Protein AF-A0A5E4IFA0-F1 (afdb_monomer_lite)

pLDDT: mean 72.59, std 13.12, range [38.59, 91.06]

Radius of gyration: 35.01 Å; chains: 1; bounding box: 73×34×112 Å

Foldseek 3Di:
DDQDPVNVVVVVVVVVVVVVVVVVVVVVVVVVVCVVVVVVVVVVQVQAAEDDDDPDLQKAFQVVVQVVVCVVPVDRDPDRDQKDWDDDDSHFTWMWGADPVNGITGIDGLQDTSPCQQQDDDPGRQGDDDPRNCVVPVVSRVVSVVVVVVVVVVVVVVVVVVVVVPVPDDLQRLLVVLCVVVVQDWPGWDDDPPQAIETEHADDPDDDPVNVVSVVVSVVSSCVSPVPGHYDYDYD

Secondary structure (DSSP, 8-state):
-PPPHHHHHHHHHHHHHHHHHHHHHHHHHHHHHHHHHHHHHHHHHHTSBPPPPPSS-SEEEHHHHHHHHHHHHSS------SEEEPPP-SBPP-EEEE-TTSSEEEEEBTTB-TTSTTT--SSSS-----HHHHHH-HHHHHHHHHHHHHHHHHHHHHHHHHHHHHSS--HHHHHHHHHHHTT---SEEEE-SSSEEEEEE---SS--HHHHHHHHHHHHHHHHH-TTSEEEEEE-

Sequence (236 aa):
MYTTIEQKRAARLARKRKAEQEYKEWLANQADGATTKEQSKAERFKAKKPLPPAESEGKYEVRFAQLLTEIMTGKPTNAKPQLIKMPETVYEPIALVLSSTEQFYYRTTPNHCPCEGWFYSVERFGKGKCRHHTLAYPEQAARNATEIERIKAEKKEAGRVREKTKALASPIDAIKAALQERGLKVSGVRANACDSVTIRIPFRDTPTAEDERQEDLILQTARRAAPGARIVVSAM

Structure (mmCIF, N/CA/C/O backbone):
data_AF-A0A5E4IFA0-F1
#
_entry.id   AF-A0A5E4IFA0-F1
#
loop_
_atom_site.group_PDB
_atom_site.id
_atom_site.type_symbol
_atom_site.label_atom_id
_atom_site.label_alt_id
_atom_site.label_comp_id
_atom_site.label_asym_id
_atom_site.label_entity_id
_atom_site.label_seq_id
_atom_site.pdbx_PDB_ins_code
_atom_site.Cartn_x
_atom_site.Cartn_y
_atom_site.Cartn_z
_atom_site.occupancy
_atom_site.B_iso_or_equiv
_atom_site.auth_seq_id
_atom_site.auth_comp_id
_atom_site.auth_asym_id
_atom_site.auth_atom_id
_atom_site.pdbx_PDB_model_num
ATOM 1 N N . MET A 1 1 ? -47.083 -2.741 -48.334 1.00 49.34 1 MET A N 1
ATOM 2 C CA . MET A 1 1 ? -47.591 -3.240 -47.035 1.00 49.34 1 MET A CA 1
ATOM 3 C C . MET A 1 1 ? -47.056 -2.338 -45.931 1.00 49.34 1 MET A C 1
ATOM 5 O O . MET A 1 1 ? -45.843 -2.247 -45.787 1.00 49.34 1 MET A O 1
ATOM 9 N N . TYR A 1 2 ? -47.922 -1.615 -45.215 1.00 50.81 2 TYR A N 1
ATOM 10 C CA . TYR A 1 2 ? -47.503 -0.708 -44.140 1.00 50.81 2 TYR A CA 1
ATOM 11 C C . TYR A 1 2 ? -47.382 -1.477 -42.821 1.00 50.81 2 TYR A C 1
ATOM 13 O O . TYR A 1 2 ? -48.324 -2.148 -42.411 1.00 50.81 2 TYR A O 1
ATOM 21 N N . THR A 1 3 ? -46.224 -1.390 -42.164 1.00 58.00 3 THR A N 1
ATOM 22 C CA . THR A 1 3 ? -46.016 -1.996 -40.842 1.00 58.00 3 THR A CA 1
ATOM 23 C C . THR A 1 3 ? -46.792 -1.224 -39.784 1.00 58.00 3 THR A C 1
ATOM 25 O O . THR A 1 3 ? -46.670 0.003 -39.680 1.00 58.00 3 THR A O 1
ATOM 28 N N . THR A 1 4 ? -47.594 -1.937 -38.995 1.00 72.31 4 THR A N 1
ATOM 29 C CA . THR A 1 4 ? -48.430 -1.327 -37.957 1.00 72.31 4 THR A CA 1
ATOM 30 C C . THR A 1 4 ? -47.564 -0.756 -36.830 1.00 72.31 4 THR A C 1
ATOM 32 O O . THR A 1 4 ? -46.415 -1.158 -36.618 1.00 72.31 4 THR A O 1
ATOM 35 N N . ILE A 1 5 ? -48.102 0.214 -36.086 1.00 66.25 5 ILE A N 1
ATOM 36 C CA . ILE A 1 5 ? -47.403 0.834 -34.946 1.00 66.25 5 ILE A CA 1
ATOM 37 C C . ILE A 1 5 ? -46.986 -0.231 -33.916 1.00 66.25 5 ILE A C 1
ATOM 39 O O . ILE A 1 5 ? -45.902 -0.146 -33.334 1.00 66.25 5 ILE A O 1
ATOM 43 N N . GLU A 1 6 ? -47.796 -1.274 -33.746 1.00 65.50 6 GLU A N 1
ATOM 44 C CA . GLU A 1 6 ? -47.508 -2.410 -32.870 1.00 65.50 6 GLU A CA 1
ATOM 45 C C . GLU A 1 6 ? -46.341 -3.261 -33.373 1.00 65.50 6 GLU A C 1
ATOM 47 O O . GLU A 1 6 ? -45.443 -3.580 -32.595 1.00 65.50 6 GLU A O 1
ATOM 52 N N . GLN A 1 7 ? -46.266 -3.533 -34.680 1.00 70.50 7 GLN A N 1
ATOM 53 C CA . GLN A 1 7 ? -45.130 -4.239 -35.281 1.00 70.50 7 GLN A CA 1
ATOM 54 C C . GLN A 1 7 ? -43.822 -3.452 -35.112 1.00 70.50 7 GLN A C 1
ATOM 56 O O . GLN A 1 7 ? -42.779 -4.028 -34.794 1.00 70.50 7 GLN A O 1
ATOM 61 N N . LYS A 1 8 ? -43.869 -2.119 -35.232 1.00 61.28 8 LYS A N 1
ATOM 62 C CA . LYS A 1 8 ? -42.706 -1.249 -34.979 1.00 61.28 8 LYS A CA 1
ATOM 63 C C . LYS A 1 8 ? -42.292 -1.246 -33.502 1.00 61.28 8 LYS A C 1
ATOM 65 O O . LYS A 1 8 ? -41.096 -1.259 -33.204 1.00 61.28 8 LYS A O 1
ATOM 70 N N . ARG A 1 9 ? -43.250 -1.265 -32.567 1.00 62.88 9 ARG A N 1
ATOM 71 C CA . ARG A 1 9 ? -42.978 -1.367 -31.119 1.00 62.88 9 ARG A CA 1
ATOM 72 C C . ARG A 1 9 ? -42.385 -2.725 -30.742 1.00 62.88 9 ARG A C 1
ATOM 74 O O . ARG A 1 9 ? -41.386 -2.755 -30.025 1.00 62.88 9 ARG A O 1
ATOM 81 N N . ALA A 1 10 ? -42.931 -3.818 -31.271 1.00 65.69 10 ALA A N 1
ATOM 82 C CA . ALA A 1 10 ? -42.417 -5.168 -31.056 1.00 65.69 10 ALA A CA 1
ATOM 83 C C . ALA A 1 10 ? -40.978 -5.313 -31.581 1.00 65.69 10 ALA A C 1
ATOM 85 O O . ALA A 1 10 ? -40.098 -5.780 -30.858 1.00 65.69 10 ALA A O 1
ATOM 86 N N . ALA A 1 11 ? -40.699 -4.804 -32.786 1.00 68.56 11 ALA A N 1
ATOM 87 C CA . ALA A 1 11 ? -39.352 -4.803 -33.356 1.00 68.56 11 ALA A CA 1
ATOM 88 C C . ALA A 1 11 ? -38.353 -3.981 -32.520 1.00 68.56 11 ALA A C 1
ATOM 90 O O . ALA A 1 11 ? -37.207 -4.393 -32.332 1.00 68.56 11 ALA A O 1
ATOM 91 N N . ARG A 1 12 ? -38.775 -2.835 -31.969 1.00 60.12 12 ARG A N 1
ATOM 92 C CA . ARG A 1 12 ? -37.939 -2.008 -31.083 1.00 60.12 12 ARG A CA 1
ATOM 93 C C . ARG A 1 12 ? -37.622 -2.716 -29.762 1.00 60.12 12 ARG A C 1
ATOM 95 O O . ARG A 1 12 ? -36.480 -2.666 -29.311 1.00 60.12 12 ARG A O 1
ATOM 102 N N . LEU A 1 13 ? -38.603 -3.384 -29.159 1.00 65.44 13 LEU A N 1
ATOM 103 C CA . LEU A 1 13 ? -38.414 -4.170 -27.934 1.00 65.44 13 LEU A CA 1
ATOM 104 C C . LEU A 1 13 ? -37.490 -5.373 -28.163 1.00 65.44 13 LEU A C 1
ATOM 106 O O . LEU A 1 13 ? -36.610 -5.619 -27.343 1.00 65.44 13 LEU A O 1
ATOM 110 N N . ALA A 1 14 ? -37.629 -6.066 -29.295 1.00 73.94 14 ALA A N 1
ATOM 111 C CA . ALA A 1 14 ? -36.750 -7.175 -29.666 1.00 73.94 14 ALA A CA 1
ATOM 112 C C . ALA A 1 14 ? -35.290 -6.722 -29.844 1.00 73.94 14 ALA A C 1
ATOM 114 O O . ALA A 1 14 ? -34.381 -7.354 -29.311 1.00 73.94 14 ALA A O 1
ATOM 115 N N . ARG A 1 15 ? -35.061 -5.579 -30.508 1.00 70.75 15 ARG A N 1
ATOM 116 C CA . ARG A 1 15 ? -33.718 -4.984 -30.642 1.00 70.75 15 ARG A CA 1
ATOM 117 C C . ARG A 1 15 ? -33.119 -4.595 -29.292 1.00 70.75 15 ARG A C 1
ATOM 119 O O . ARG A 1 15 ? -31.943 -4.847 -29.063 1.00 70.75 15 ARG A O 1
ATOM 126 N N . LYS A 1 16 ? -33.926 -4.026 -28.388 1.00 69.50 16 LYS A N 1
ATOM 127 C CA . LYS A 1 16 ? -33.470 -3.654 -27.041 1.00 69.50 16 LYS A CA 1
ATOM 128 C C . LYS A 1 16 ? -33.068 -4.880 -26.214 1.00 69.50 16 LYS A C 1
ATOM 130 O O . LYS A 1 16 ? -32.010 -4.862 -25.602 1.00 69.50 16 LYS A O 1
ATOM 135 N N . ARG A 1 17 ? -33.863 -5.957 -26.253 1.00 74.12 17 ARG A N 1
ATOM 136 C CA . ARG A 1 17 ? -33.536 -7.221 -25.567 1.00 74.12 17 ARG A CA 1
ATOM 137 C C . ARG A 1 17 ? -32.260 -7.856 -26.109 1.00 74.12 17 ARG A C 1
ATOM 139 O O . ARG A 1 17 ? -31.429 -8.284 -25.320 1.00 74.12 17 ARG A O 1
ATOM 146 N N . LYS A 1 18 ? -32.082 -7.864 -27.435 1.00 82.00 18 LYS A N 1
ATOM 147 C CA . LYS A 1 18 ? -30.861 -8.383 -28.062 1.00 82.00 18 LYS A CA 1
ATOM 148 C C . LYS A 1 18 ? -29.624 -7.580 -27.640 1.00 82.00 18 LYS A C 1
ATOM 150 O O . LYS A 1 18 ? -28.643 -8.177 -27.224 1.00 82.00 18 LYS A O 1
ATOM 155 N N . ALA A 1 19 ? -29.710 -6.249 -27.639 1.00 68.25 19 ALA A N 1
ATOM 156 C CA . ALA A 1 19 ? -28.622 -5.384 -27.179 1.00 68.25 19 ALA A CA 1
ATOM 157 C C . ALA A 1 19 ? -28.298 -5.565 -25.682 1.00 68.25 19 ALA A C 1
ATOM 159 O O . ALA A 1 19 ? -27.133 -5.564 -25.297 1.00 68.25 19 ALA A O 1
ATOM 160 N N . GLU A 1 20 ? -29.307 -5.750 -24.825 1.00 68.81 20 GLU A N 1
ATOM 161 C CA . GLU A 1 20 ? -29.094 -6.052 -23.400 1.00 68.81 20 GLU A CA 1
ATOM 162 C C . GLU A 1 20 ? -28.426 -7.419 -23.190 1.00 68.81 20 GLU A C 1
ATOM 164 O O . GLU A 1 20 ? -27.631 -7.580 -22.265 1.00 68.81 20 GLU A O 1
ATOM 169 N N . GLN A 1 21 ? -28.737 -8.397 -24.040 1.00 79.00 21 GLN A N 1
ATOM 170 C CA . GLN A 1 21 ? -28.154 -9.733 -23.988 1.00 79.00 21 GLN A CA 1
ATOM 171 C C . GLN A 1 21 ? -26.694 -9.724 -24.465 1.00 79.00 21 GLN A C 1
ATOM 173 O O . GLN A 1 21 ? -25.824 -10.200 -23.741 1.00 79.00 21 GLN A O 1
ATOM 178 N N . GLU A 1 22 ? -26.406 -9.060 -25.588 1.00 74.94 22 GLU A N 1
ATOM 179 C CA . GLU A 1 22 ? -25.042 -8.831 -26.089 1.00 74.94 22 GLU A CA 1
ATOM 180 C C . GLU A 1 22 ? -24.184 -8.053 -25.072 1.00 74.94 22 GLU A C 1
ATOM 182 O O . GLU A 1 22 ? -23.015 -8.369 -24.861 1.00 74.94 22 GLU A O 1
ATOM 187 N N . TYR A 1 23 ? -24.765 -7.072 -24.372 1.00 61.00 23 TYR A N 1
ATOM 188 C CA . TYR A 1 23 ? -24.069 -6.328 -23.318 1.00 61.00 23 TYR A CA 1
ATOM 189 C C . TYR A 1 23 ? -23.741 -7.198 -22.095 1.00 61.00 23 TYR A C 1
ATOM 191 O O . TYR A 1 23 ? -22.647 -7.099 -21.539 1.00 61.00 23 TYR A O 1
ATOM 199 N N . LYS A 1 24 ? -24.657 -8.085 -21.684 1.00 71.38 24 LYS A N 1
ATOM 200 C CA . LYS A 1 24 ? -24.404 -9.046 -20.598 1.00 71.38 24 LYS A CA 1
ATOM 201 C C . LYS A 1 24 ? -23.325 -10.060 -20.971 1.00 71.38 24 LYS A C 1
ATOM 203 O O . LYS A 1 24 ? -22.468 -10.350 -20.142 1.00 71.38 24 LYS A O 1
ATOM 208 N N . GLU A 1 25 ? -23.336 -10.558 -22.204 1.00 73.31 25 GLU A N 1
ATOM 209 C CA . GLU A 1 25 ? -22.303 -11.463 -22.720 1.00 73.31 25 GLU A CA 1
ATOM 210 C C . GLU A 1 25 ? -20.936 -10.771 -22.804 1.00 73.31 25 GLU A C 1
ATOM 212 O O . GLU A 1 25 ? -19.918 -11.351 -22.429 1.00 73.31 25 GLU A O 1
ATOM 217 N N . TRP A 1 26 ? -20.896 -9.500 -23.211 1.00 67.38 26 TRP A N 1
ATOM 218 C CA . TRP A 1 26 ? -19.671 -8.699 -23.202 1.00 67.38 26 TRP A CA 1
ATOM 219 C C . TRP A 1 26 ? -19.118 -8.485 -21.784 1.00 67.38 26 TRP A C 1
ATOM 221 O O . TRP A 1 26 ? -17.914 -8.631 -21.574 1.00 67.38 26 TRP A O 1
ATOM 231 N N . LEU A 1 27 ? -19.982 -8.204 -20.800 1.00 63.12 27 LEU A N 1
ATOM 232 C CA . LEU A 1 27 ? -19.583 -8.092 -19.392 1.00 63.12 27 LEU A CA 1
ATOM 233 C C . LEU A 1 27 ? -19.045 -9.419 -18.831 1.00 63.12 27 LEU A C 1
ATOM 235 O O . LEU A 1 27 ? -18.029 -9.409 -18.137 1.00 63.12 27 LEU A O 1
ATOM 239 N N . ALA A 1 28 ? -19.681 -10.549 -19.154 1.00 65.62 28 ALA A N 1
ATOM 240 C CA . ALA A 1 28 ? -19.222 -11.874 -18.731 1.00 65.62 28 ALA A CA 1
ATOM 241 C C . ALA A 1 28 ? -17.838 -12.210 -19.317 1.00 65.62 28 ALA A C 1
ATOM 243 O O . ALA A 1 28 ? -16.921 -12.580 -18.586 1.00 65.62 28 ALA A O 1
ATOM 244 N N . ASN A 1 29 ? -17.638 -11.952 -20.613 1.00 61.41 29 ASN A N 1
ATOM 245 C CA . ASN A 1 29 ? -16.359 -12.194 -21.285 1.00 61.41 29 ASN A CA 1
ATOM 246 C C . ASN A 1 29 ? -15.219 -11.290 -20.774 1.00 61.41 29 ASN A C 1
ATOM 248 O O . ASN A 1 29 ? -14.057 -11.703 -20.786 1.00 61.41 29 ASN A O 1
ATOM 252 N N . GLN A 1 30 ? -15.513 -10.071 -20.302 1.00 58.16 30 GLN A N 1
ATOM 253 C CA . GLN A 1 30 ? -14.503 -9.231 -19.645 1.00 58.16 30 GLN A CA 1
ATOM 254 C C . GLN A 1 30 ? -14.111 -9.743 -18.256 1.00 58.16 30 GLN A C 1
ATOM 256 O O . GLN A 1 30 ? -12.931 -9.686 -17.905 1.00 58.16 30 GLN A O 1
ATOM 261 N N . ALA A 1 31 ? -15.069 -10.251 -17.477 1.00 53.72 31 ALA A N 1
ATOM 262 C CA . ALA A 1 31 ? -14.812 -10.776 -16.138 1.00 53.72 31 ALA A CA 1
ATOM 263 C C . ALA A 1 31 ? -13.960 -12.060 -16.176 1.00 53.72 31 ALA A C 1
ATOM 265 O O . ALA A 1 31 ? -12.997 -12.189 -15.412 1.00 53.72 31 ALA A O 1
ATOM 266 N N . ASP A 1 32 ? -14.246 -12.965 -17.113 1.00 49.38 32 ASP A N 1
ATOM 267 C CA . ASP A 1 32 ? -13.532 -14.242 -17.240 1.00 49.38 32 ASP A CA 1
ATOM 268 C C . ASP A 1 32 ? -12.136 -14.081 -17.871 1.00 49.38 32 ASP A C 1
ATOM 270 O O . ASP A 1 32 ? -11.184 -14.765 -17.485 1.00 49.38 32 ASP A O 1
ATOM 274 N N . GLY A 1 33 ? -11.969 -13.132 -18.802 1.00 45.50 33 GLY A N 1
ATOM 275 C CA . GLY A 1 33 ? -10.682 -12.843 -19.447 1.00 45.50 33 GLY A CA 1
ATOM 276 C C . GLY A 1 33 ? -9.676 -12.085 -18.567 1.00 45.50 33 GLY A C 1
ATOM 277 O O . GLY A 1 33 ? -8.464 -12.238 -18.754 1.00 45.50 33 GLY A O 1
ATOM 278 N N . ALA A 1 34 ? -10.153 -11.279 -17.612 1.00 46.38 34 ALA A N 1
ATOM 279 C CA . ALA A 1 34 ? -9.306 -10.591 -16.635 1.00 46.38 34 ALA A CA 1
ATOM 280 C C . ALA A 1 34 ? -8.808 -11.566 -15.556 1.00 46.38 34 ALA A C 1
ATOM 282 O O . ALA A 1 34 ? -7.601 -11.715 -15.359 1.00 46.38 34 ALA A O 1
ATOM 283 N N . THR A 1 35 ? -9.721 -12.340 -14.963 1.00 48.91 35 THR A N 1
ATOM 284 C CA . THR A 1 35 ? -9.421 -13.250 -13.846 1.00 48.91 35 THR A CA 1
ATOM 285 C C . THR A 1 35 ? -8.434 -14.366 -14.205 1.00 48.91 35 THR A C 1
ATOM 287 O O . THR A 1 35 ? -7.507 -14.627 -13.436 1.00 48.91 35 THR A O 1
ATOM 290 N N . THR A 1 36 ? -8.539 -14.981 -15.388 1.00 49.88 36 THR A N 1
ATOM 291 C CA . THR A 1 36 ? -7.613 -16.050 -15.828 1.00 49.88 36 THR A CA 1
ATOM 292 C C . THR A 1 36 ? -6.205 -15.539 -16.174 1.00 49.88 36 THR A C 1
ATOM 294 O O . THR A 1 36 ? -5.194 -16.165 -15.828 1.00 49.88 36 THR A O 1
ATOM 297 N N . LYS A 1 37 ? -6.086 -14.365 -16.808 1.00 48.31 37 LYS A N 1
ATOM 298 C CA . LYS A 1 37 ? -4.777 -13.729 -17.068 1.00 48.31 37 LYS A CA 1
ATOM 299 C C . LYS A 1 37 ? -4.127 -13.178 -15.794 1.00 48.31 37 LYS A C 1
ATOM 301 O O . LYS A 1 37 ? -2.902 -13.164 -15.692 1.00 48.31 37 LYS A O 1
ATOM 306 N N . GLU A 1 38 ? -4.914 -12.747 -14.818 1.00 50.50 38 GLU A N 1
ATOM 307 C CA . GLU A 1 38 ? -4.421 -12.194 -13.551 1.00 50.50 38 GLU A CA 1
ATOM 308 C C . GLU A 1 38 ? -3.999 -13.278 -12.554 1.00 50.50 38 GLU A C 1
ATOM 310 O O . GLU A 1 38 ? -2.979 -13.113 -11.877 1.00 50.50 38 GLU A O 1
ATOM 315 N N . GLN A 1 39 ? -4.704 -14.414 -12.504 1.00 47.94 39 GLN A N 1
ATOM 316 C CA . GLN A 1 39 ? -4.286 -15.578 -11.714 1.00 47.94 39 GLN A CA 1
ATOM 317 C C . GLN A 1 39 ? -2.956 -16.143 -12.227 1.00 47.94 39 GLN A C 1
ATOM 319 O O . GLN A 1 39 ? -2.016 -16.281 -11.445 1.00 47.94 39 GLN A O 1
ATOM 324 N N . SER A 1 40 ? -2.812 -16.329 -13.544 1.00 52.34 40 SER A N 1
ATOM 325 C CA . SER A 1 40 ? -1.565 -16.829 -14.146 1.00 52.34 40 SER A CA 1
ATOM 326 C C . SER A 1 40 ? -0.364 -15.886 -13.966 1.00 52.34 40 SER A C 1
ATOM 328 O O . SER A 1 40 ? 0.755 -16.343 -13.723 1.00 52.34 40 SER A O 1
ATOM 330 N N . LYS A 1 41 ? -0.556 -14.558 -14.013 1.00 50.31 41 LYS A N 1
ATOM 331 C CA . LYS A 1 41 ? 0.512 -13.592 -13.687 1.00 50.31 41 LYS A CA 1
ATOM 332 C C . LYS A 1 41 ? 0.868 -13.606 -12.200 1.00 50.31 41 LYS A C 1
ATOM 334 O O . LYS A 1 41 ? 2.046 -13.561 -11.856 1.00 50.31 41 LYS A O 1
ATOM 339 N N . ALA A 1 42 ? -0.123 -13.673 -11.312 1.00 51.41 42 ALA A N 1
ATOM 340 C CA . ALA A 1 42 ? 0.107 -13.729 -9.871 1.00 51.41 42 ALA A CA 1
ATOM 341 C C . ALA A 1 42 ? 0.821 -15.025 -9.444 1.00 51.41 42 ALA A C 1
ATOM 343 O O . ALA A 1 42 ? 1.710 -14.976 -8.595 1.00 51.41 42 ALA A O 1
ATOM 344 N N . GLU A 1 43 ? 0.492 -16.161 -10.059 1.00 52.78 43 GLU A N 1
ATOM 345 C CA . GLU A 1 43 ? 1.191 -17.436 -9.861 1.00 52.78 43 GLU A CA 1
ATOM 346 C C . GLU A 1 43 ? 2.630 -17.396 -10.381 1.00 52.78 43 GLU A C 1
ATOM 348 O O . GLU A 1 43 ? 3.543 -17.834 -9.680 1.00 52.78 43 GLU A O 1
ATOM 353 N N . ARG A 1 44 ? 2.873 -16.764 -11.540 1.00 54.97 44 ARG A N 1
ATOM 354 C CA . ARG A 1 44 ? 4.234 -16.542 -12.061 1.00 54.97 44 ARG A CA 1
ATOM 355 C C . ARG A 1 44 ? 5.129 -15.771 -11.094 1.00 54.97 44 ARG A C 1
ATOM 357 O O . ARG A 1 44 ? 6.323 -16.044 -11.049 1.00 54.97 44 ARG A O 1
ATOM 364 N N . PHE A 1 45 ? 4.585 -14.838 -10.312 1.00 55.06 45 PHE A N 1
ATOM 365 C CA . PHE A 1 45 ? 5.361 -14.110 -9.303 1.00 55.06 45 PHE A CA 1
ATOM 366 C C . PHE A 1 45 ? 5.610 -14.916 -8.024 1.00 55.06 45 PHE A C 1
ATOM 368 O O . PHE A 1 45 ? 6.663 -14.743 -7.418 1.00 55.06 45 PHE A O 1
ATOM 375 N N . LYS A 1 46 ? 4.704 -15.826 -7.640 1.00 56.16 46 LYS A N 1
ATOM 376 C CA . LYS A 1 46 ? 4.909 -16.728 -6.489 1.00 56.16 46 LYS A CA 1
ATOM 377 C C . LYS A 1 46 ? 6.042 -17.736 -6.713 1.00 56.16 46 LYS A C 1
ATOM 379 O O . LYS A 1 46 ? 6.634 -18.191 -5.744 1.00 56.16 46 LYS A O 1
ATOM 384 N N . ALA A 1 47 ? 6.346 -18.067 -7.968 1.00 63.09 47 ALA A N 1
ATOM 385 C CA . ALA A 1 47 ? 7.412 -19.003 -8.327 1.00 63.09 47 ALA A CA 1
ATOM 386 C C . ALA A 1 47 ? 8.820 -18.371 -8.396 1.00 63.09 47 ALA A C 1
ATOM 388 O O . ALA A 1 47 ? 9.800 -19.095 -8.574 1.00 63.09 47 ALA A O 1
ATOM 389 N N . LYS A 1 48 ? 8.949 -17.038 -8.291 1.00 70.50 48 LYS A N 1
ATOM 390 C CA . LYS A 1 48 ? 10.249 -16.355 -8.384 1.00 70.50 48 LYS A CA 1
ATOM 391 C C . LYS A 1 48 ? 10.930 -16.254 -7.021 1.00 70.50 48 LYS A C 1
ATOM 393 O O . LYS A 1 48 ? 10.273 -16.079 -5.997 1.00 70.50 48 LYS A O 1
ATOM 398 N N . LYS A 1 49 ? 12.262 -16.337 -7.012 1.00 75.12 49 LYS A N 1
ATOM 399 C CA . LYS A 1 49 ? 13.054 -16.222 -5.779 1.00 75.12 49 LYS A CA 1
ATOM 400 C C . LYS A 1 49 ? 12.982 -14.784 -5.238 1.00 75.12 49 LYS A C 1
ATOM 402 O O . LYS A 1 49 ? 13.055 -13.849 -6.041 1.00 75.12 49 LYS A O 1
ATOM 407 N N . PRO A 1 50 ? 12.866 -14.576 -3.914 1.00 72.69 50 PRO A N 1
ATOM 408 C CA . PRO A 1 50 ? 13.006 -13.241 -3.344 1.00 72.69 50 PRO A CA 1
ATOM 409 C C . PRO A 1 50 ? 14.396 -12.698 -3.671 1.00 72.69 50 PRO A C 1
ATOM 411 O O . PRO A 1 50 ? 15.360 -13.464 -3.782 1.00 72.69 50 PRO A O 1
ATOM 414 N N . LEU A 1 51 ? 14.506 -11.385 -3.854 1.00 70.69 51 LEU A N 1
ATOM 415 C CA . LEU A 1 51 ? 15.818 -10.789 -4.067 1.00 70.69 51 LEU A CA 1
ATOM 416 C C . LEU A 1 51 ? 16.648 -10.879 -2.784 1.00 70.69 51 LEU A C 1
ATOM 418 O O . LEU A 1 51 ? 16.093 -10.733 -1.691 1.00 70.69 51 LEU A O 1
ATOM 422 N N . PRO A 1 52 ? 17.974 -11.064 -2.895 1.00 72.62 52 PRO A N 1
ATOM 423 C CA . PRO A 1 52 ? 18.841 -10.858 -1.750 1.00 72.62 52 PRO A CA 1
ATOM 424 C C . PRO A 1 52 ? 18.652 -9.427 -1.211 1.00 72.62 52 PRO A C 1
ATOM 426 O O . PRO A 1 52 ? 18.322 -8.509 -1.985 1.00 72.62 52 PRO A O 1
ATOM 429 N N . PRO A 1 53 ? 18.818 -9.229 0.108 1.00 66.56 53 PRO A N 1
ATOM 430 C CA . PRO A 1 53 ? 18.738 -7.905 0.707 1.00 66.56 53 PRO A CA 1
ATOM 431 C C . PRO A 1 53 ? 19.733 -6.982 0.004 1.00 66.56 53 PRO A C 1
ATOM 433 O O . PRO A 1 53 ? 20.881 -7.352 -0.232 1.00 66.56 53 PRO A O 1
ATOM 436 N N . ALA A 1 54 ? 19.267 -5.798 -0.392 1.00 65.44 54 ALA A N 1
ATOM 437 C CA . ALA A 1 54 ? 20.169 -4.806 -0.956 1.00 65.44 54 ALA A CA 1
ATOM 438 C C . ALA A 1 54 ? 21.019 -4.219 0.171 1.00 65.44 54 ALA A C 1
ATOM 440 O O . ALA A 1 54 ? 20.491 -3.889 1.229 1.00 65.44 54 ALA A O 1
ATOM 441 N N . GLU A 1 55 ? 22.316 -4.063 -0.081 1.00 64.12 55 GLU A N 1
ATOM 442 C CA . GLU A 1 55 ? 23.231 -3.357 0.825 1.00 64.12 55 GLU A CA 1
ATOM 443 C C . GLU A 1 55 ? 22.961 -1.844 0.849 1.00 64.12 55 GLU A C 1
ATOM 445 O O . GLU A 1 55 ? 23.329 -1.155 1.794 1.00 64.12 55 GLU A O 1
ATOM 450 N N . SER A 1 56 ? 22.295 -1.321 -0.185 1.00 70.94 56 SER A N 1
ATOM 451 C CA . SER A 1 56 ? 21.910 0.083 -0.287 1.00 70.94 56 SER A CA 1
ATOM 452 C C . SER A 1 56 ? 20.469 0.325 0.162 1.00 70.94 56 SER A C 1
ATOM 454 O O . SER A 1 56 ? 19.626 -0.573 0.145 1.00 70.94 56 SER A O 1
ATOM 456 N N . GLU A 1 57 ? 20.138 1.591 0.432 1.00 71.94 57 GLU A N 1
ATOM 457 C CA . GLU A 1 57 ? 18.771 2.057 0.724 1.00 71.94 57 GLU A CA 1
ATOM 458 C C . GLU A 1 57 ? 17.768 1.840 -0.433 1.00 71.94 57 GLU A C 1
ATOM 460 O O . GLU A 1 57 ? 16.629 2.304 -0.375 1.00 71.94 57 GLU A O 1
ATOM 465 N N . GLY A 1 58 ? 18.173 1.199 -1.536 1.00 78.44 58 GLY A N 1
ATOM 466 C CA . GLY A 1 58 ? 17.334 1.016 -2.719 1.00 78.44 58 GLY A CA 1
ATOM 467 C C . GLY A 1 58 ? 17.039 2.323 -3.460 1.00 78.44 58 GLY A C 1
ATOM 468 O O . GLY A 1 58 ? 16.055 2.394 -4.199 1.00 78.44 58 GLY A O 1
ATOM 469 N N . LYS A 1 59 ? 17.872 3.350 -3.265 1.00 86.38 59 LYS A N 1
ATOM 470 C CA . LYS A 1 59 ? 17.852 4.625 -3.991 1.00 86.38 59 LYS A CA 1
ATOM 471 C C . LYS A 1 59 ? 19.029 4.663 -4.959 1.00 86.38 59 LYS A C 1
ATOM 473 O O . LYS A 1 59 ? 20.153 4.355 -4.576 1.00 86.38 59 LYS A O 1
ATOM 478 N N . TYR A 1 60 ? 18.766 5.059 -6.196 1.00 87.25 60 TYR A N 1
ATOM 479 C CA . TYR A 1 60 ? 19.777 5.176 -7.242 1.00 87.25 60 TYR A CA 1
ATOM 480 C C . TYR A 1 60 ? 19.761 6.588 -7.801 1.00 87.25 60 TYR A C 1
ATOM 482 O O . TYR A 1 60 ? 18.694 7.108 -8.123 1.00 87.25 60 TYR A O 1
ATOM 490 N N . GLU A 1 61 ? 20.926 7.212 -7.937 1.00 88.00 61 GLU A N 1
ATOM 491 C CA . GLU A 1 61 ? 21.015 8.525 -8.567 1.00 88.00 61 GLU A CA 1
ATOM 492 C C . GLU A 1 61 ? 20.492 8.480 -10.003 1.00 88.00 61 GLU A C 1
ATOM 494 O O . GLU A 1 61 ? 20.681 7.505 -10.737 1.00 88.00 61 GLU A O 1
ATOM 499 N N . VAL A 1 62 ? 19.860 9.569 -10.436 1.00 87.56 62 VAL A N 1
ATOM 500 C CA . VAL A 1 62 ? 19.315 9.668 -11.797 1.00 87.56 62 VAL A CA 1
ATOM 501 C C . VAL A 1 62 ? 20.387 9.454 -12.860 1.00 87.56 62 VAL A C 1
ATOM 503 O O . VAL A 1 62 ? 20.119 8.766 -13.840 1.00 87.56 62 VAL A O 1
ATOM 506 N N . ARG A 1 63 ? 21.605 9.963 -12.638 1.00 86.06 63 ARG A N 1
ATOM 507 C CA . ARG A 1 63 ? 22.733 9.775 -13.561 1.00 86.06 63 ARG A CA 1
ATOM 508 C C . ARG A 1 63 ? 23.083 8.302 -13.751 1.00 86.06 63 ARG A C 1
ATOM 510 O O . ARG A 1 63 ? 23.359 7.881 -14.867 1.00 86.06 63 ARG A O 1
ATOM 517 N N . PHE A 1 64 ? 23.015 7.511 -12.682 1.00 84.44 64 PHE A N 1
ATOM 518 C CA . PHE A 1 64 ? 23.271 6.076 -12.752 1.00 84.44 64 PHE A CA 1
ATOM 519 C C . PHE A 1 64 ? 22.191 5.349 -13.564 1.00 84.44 64 PHE A C 1
ATOM 521 O O . PHE A 1 64 ? 22.505 4.540 -14.432 1.00 84.44 64 PHE A O 1
ATOM 528 N N . ALA A 1 65 ? 20.915 5.673 -13.336 1.00 81.00 65 ALA A N 1
ATOM 529 C CA . ALA A 1 65 ? 19.809 5.092 -14.098 1.00 81.00 65 ALA A CA 1
ATOM 530 C C . ALA A 1 65 ? 19.828 5.508 -15.583 1.00 81.00 65 ALA A C 1
ATOM 532 O O . ALA A 1 65 ? 19.510 4.696 -16.453 1.00 81.00 65 ALA A O 1
ATOM 533 N N . GLN A 1 66 ? 20.226 6.750 -15.876 1.00 82.19 66 GLN A N 1
ATOM 534 C CA . GLN A 1 66 ? 20.449 7.234 -17.240 1.00 82.19 66 GLN A CA 1
ATOM 535 C C . GLN A 1 66 ? 21.560 6.434 -17.915 1.00 82.19 66 GLN A C 1
ATOM 537 O O . GLN A 1 66 ? 21.292 5.802 -18.930 1.00 82.19 66 GLN A O 1
ATOM 542 N N . LEU A 1 67 ? 22.744 6.351 -17.300 1.00 83.12 67 LEU A N 1
ATOM 543 C CA . LEU A 1 67 ? 23.874 5.586 -17.830 1.00 83.12 67 LEU A CA 1
ATOM 544 C C . LEU A 1 67 ? 23.507 4.116 -18.077 1.00 83.12 67 LEU A C 1
ATOM 546 O O . LEU A 1 67 ? 23.821 3.564 -19.127 1.00 83.12 67 LEU A O 1
ATOM 550 N N . LEU A 1 68 ? 22.790 3.484 -17.145 1.00 80.75 68 LEU A N 1
ATOM 551 C CA . LEU A 1 68 ? 22.317 2.110 -17.315 1.00 80.75 68 LEU A CA 1
ATOM 552 C C . LEU A 1 68 ? 21.367 1.982 -18.516 1.00 80.75 68 LEU A C 1
ATOM 554 O O . LEU A 1 68 ? 21.475 1.038 -19.295 1.00 80.75 68 LEU A O 1
ATOM 558 N N . THR A 1 69 ? 20.460 2.943 -18.697 1.00 78.31 69 THR A N 1
ATOM 559 C CA . THR A 1 69 ? 19.544 2.971 -19.845 1.00 78.31 69 THR A CA 1
ATOM 560 C C . THR A 1 69 ? 20.309 3.161 -21.153 1.00 78.31 69 THR A C 1
ATOM 562 O O . THR A 1 69 ? 20.012 2.481 -22.134 1.00 78.31 69 THR A O 1
ATOM 565 N N . GLU A 1 70 ? 21.317 4.032 -21.176 1.00 85.81 70 GLU A N 1
ATOM 566 C CA . GLU A 1 70 ? 22.184 4.244 -22.338 1.00 85.81 70 GLU A CA 1
ATOM 567 C C . GLU A 1 70 ? 22.954 2.974 -22.700 1.00 85.81 70 GLU A C 1
ATOM 569 O O . GLU A 1 70 ? 22.935 2.568 -23.858 1.00 85.81 70 GLU A O 1
ATOM 574 N N . ILE A 1 71 ? 23.543 2.290 -21.714 1.00 81.94 71 ILE A N 1
ATOM 575 C CA . ILE A 1 71 ? 24.234 1.007 -21.912 1.00 81.94 71 ILE A CA 1
ATOM 576 C C . ILE A 1 71 ? 23.270 -0.047 -22.469 1.00 81.94 71 ILE A C 1
ATOM 578 O O . ILE A 1 71 ? 23.606 -0.758 -23.413 1.00 81.94 71 ILE A O 1
ATOM 582 N N . MET A 1 72 ? 22.061 -0.145 -21.911 1.00 78.19 72 MET A N 1
ATOM 583 C CA . MET A 1 72 ? 21.077 -1.146 -22.330 1.00 78.19 72 MET A CA 1
ATOM 584 C C . MET A 1 72 ? 20.472 -0.869 -23.712 1.00 78.19 72 MET A C 1
ATOM 586 O O . MET A 1 72 ? 20.077 -1.807 -24.400 1.00 78.19 72 MET A O 1
ATOM 590 N N . THR A 1 73 ? 20.350 0.399 -24.109 1.00 79.94 73 THR A N 1
ATOM 591 C CA . THR A 1 73 ? 19.665 0.798 -25.353 1.00 79.94 73 THR A CA 1
ATOM 592 C C . THR A 1 73 ? 20.614 1.225 -26.472 1.00 79.94 73 THR A C 1
ATOM 594 O O . THR A 1 73 ? 20.176 1.359 -27.615 1.00 79.94 73 THR A O 1
ATO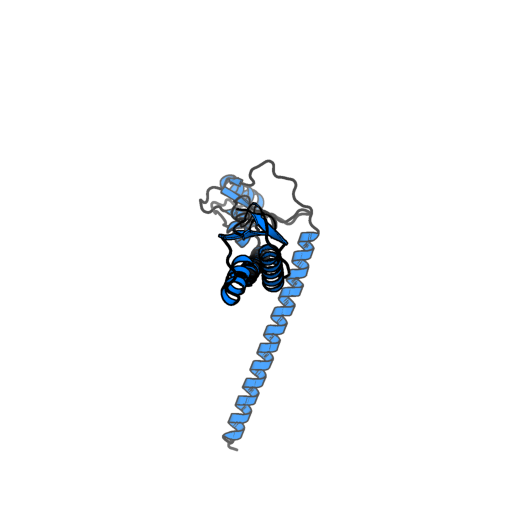M 597 N N . GLY A 1 74 ? 21.893 1.453 -26.164 1.00 83.56 74 GLY A N 1
ATOM 598 C CA . GLY A 1 74 ? 22.910 1.953 -27.091 1.00 83.56 74 GLY A CA 1
ATOM 599 C C . GLY A 1 74 ? 22.686 3.397 -27.549 1.00 83.56 74 GLY A C 1
ATOM 600 O O . GLY A 1 74 ? 23.302 3.826 -28.523 1.00 83.56 74 GLY A O 1
ATOM 601 N N . LYS A 1 75 ? 21.781 4.144 -26.904 1.00 80.88 75 LYS A N 1
ATOM 602 C CA . LYS A 1 75 ? 21.411 5.509 -27.296 1.00 80.88 75 LYS A CA 1
ATOM 603 C C . LYS A 1 75 ? 21.620 6.473 -26.133 1.00 80.88 75 LYS A C 1
ATOM 605 O O . LYS A 1 75 ? 21.108 6.181 -25.054 1.00 80.88 75 LYS A O 1
ATOM 610 N N . PRO A 1 76 ? 22.282 7.626 -26.347 1.00 81.19 76 PRO A N 1
ATOM 611 C CA . PRO A 1 76 ? 22.362 8.662 -25.327 1.00 81.19 76 PRO A CA 1
ATOM 612 C C . PRO A 1 76 ? 20.953 9.156 -24.985 1.00 81.19 76 PRO A C 1
ATOM 614 O O . PRO A 1 76 ? 20.129 9.381 -25.878 1.00 81.19 76 PRO A O 1
ATOM 617 N N . THR A 1 77 ? 20.656 9.310 -23.697 1.00 74.75 77 THR A N 1
ATOM 618 C CA . THR A 1 77 ? 19.338 9.733 -23.229 1.00 74.75 77 THR A CA 1
ATOM 619 C C . THR A 1 77 ? 19.429 10.683 -22.042 1.00 74.75 77 THR A C 1
ATOM 621 O O . THR A 1 77 ? 19.776 10.323 -20.922 1.00 74.75 77 THR A O 1
ATOM 624 N N . ASN A 1 78 ? 18.967 11.911 -22.271 1.00 80.12 78 ASN A N 1
ATOM 625 C CA . ASN A 1 78 ? 18.714 12.877 -21.201 1.00 80.12 78 ASN A CA 1
ATOM 626 C C . ASN A 1 78 ? 17.324 12.700 -20.571 1.00 80.12 78 ASN A C 1
ATOM 628 O O . ASN A 1 78 ? 16.976 13.408 -19.624 1.00 80.12 78 ASN A O 1
ATOM 632 N N . ALA A 1 79 ? 16.507 11.777 -21.089 1.00 78.31 79 ALA A N 1
ATOM 633 C CA . ALA A 1 79 ? 15.167 11.555 -20.576 1.00 78.31 79 ALA A CA 1
ATOM 634 C C . ALA A 1 79 ? 15.222 10.956 -19.165 1.00 78.31 79 ALA A C 1
ATOM 636 O O . ALA A 1 79 ? 16.026 10.068 -18.875 1.00 78.31 79 ALA A O 1
ATOM 637 N N . LYS A 1 80 ? 14.326 11.426 -18.295 1.00 84.75 80 LYS A N 1
ATOM 638 C CA . LYS A 1 80 ? 14.085 10.854 -16.968 1.00 84.75 80 LYS A CA 1
ATOM 639 C C . LYS A 1 80 ? 12.752 10.099 -16.991 1.00 84.75 80 LYS A C 1
ATOM 641 O O . LYS A 1 80 ? 11.725 10.669 -16.616 1.00 84.75 80 LYS A O 1
ATOM 646 N N . PRO A 1 81 ? 12.713 8.863 -17.520 1.00 85.50 81 PRO A N 1
ATOM 647 C CA . PRO A 1 81 ? 11.476 8.095 -17.559 1.00 85.50 81 PRO A CA 1
ATOM 648 C C . PRO A 1 81 ? 10.917 7.916 -16.147 1.00 85.50 81 PRO A C 1
ATOM 650 O O . PRO A 1 81 ? 11.639 7.614 -15.208 1.00 85.50 81 PRO A O 1
ATOM 653 N N . GLN A 1 82 ? 9.604 8.056 -15.985 1.00 88.06 82 GLN A N 1
ATOM 654 C CA . GLN A 1 82 ? 8.972 7.901 -14.668 1.00 88.06 82 GLN A CA 1
ATOM 655 C C . GLN A 1 82 ? 9.107 6.475 -14.112 1.00 88.06 82 GLN A C 1
ATOM 657 O O . GLN A 1 82 ? 9.085 6.280 -12.899 1.00 88.06 82 GLN A O 1
ATOM 662 N N . LEU A 1 83 ? 9.244 5.484 -14.995 1.00 89.62 83 LEU A N 1
ATOM 663 C CA . LEU A 1 83 ? 9.307 4.065 -14.675 1.00 89.62 83 LEU A CA 1
ATOM 664 C C . LEU A 1 83 ? 10.277 3.365 -15.629 1.00 89.62 83 LEU A C 1
ATOM 666 O O . LEU A 1 83 ? 10.121 3.455 -16.845 1.00 89.62 83 LEU A O 1
ATOM 670 N N . ILE A 1 84 ? 11.217 2.607 -15.073 1.00 87.75 84 ILE A N 1
ATOM 671 C CA . ILE A 1 84 ? 12.106 1.706 -15.806 1.00 87.75 84 ILE A CA 1
ATOM 672 C C . ILE A 1 84 ? 11.826 0.294 -15.303 1.00 87.75 84 ILE A C 1
ATOM 674 O O . ILE A 1 84 ? 11.991 -0.003 -14.118 1.00 87.75 84 ILE A O 1
ATOM 678 N N . LYS A 1 85 ? 11.374 -0.584 -16.198 1.00 87.81 85 LYS A N 1
ATOM 679 C CA . LYS A 1 85 ? 11.164 -2.000 -15.883 1.00 87.81 85 LYS A CA 1
ATOM 680 C C . LYS A 1 85 ? 12.451 -2.757 -16.163 1.00 87.81 85 LYS A C 1
ATOM 682 O O . LYS A 1 85 ? 12.946 -2.718 -17.287 1.00 87.81 85 LYS A O 1
ATOM 687 N N . MET A 1 86 ? 12.976 -3.434 -15.149 1.00 84.00 86 MET A N 1
ATOM 688 C CA . MET A 1 86 ? 14.156 -4.271 -15.328 1.00 84.00 86 MET A CA 1
ATOM 689 C C . MET A 1 86 ? 13.784 -5.543 -16.106 1.00 84.00 86 MET A C 1
ATOM 691 O O . MET A 1 86 ? 12.626 -5.973 -16.049 1.00 84.00 86 MET A O 1
ATOM 695 N N . PRO A 1 87 ? 14.744 -6.162 -16.817 1.00 81.19 87 PRO A N 1
ATOM 696 C CA . PRO A 1 87 ? 14.520 -7.423 -17.513 1.00 81.19 87 PRO A CA 1
ATOM 697 C C . PRO A 1 87 ? 13.993 -8.516 -16.581 1.00 81.19 87 PRO A C 1
ATOM 699 O O . PRO A 1 87 ? 14.298 -8.544 -15.385 1.00 81.19 87 PRO A O 1
ATOM 702 N N . GLU A 1 88 ? 13.216 -9.446 -17.132 1.00 78.81 88 GLU A N 1
ATOM 703 C CA . GLU A 1 88 ? 12.738 -10.583 -16.356 1.00 78.81 88 GLU A CA 1
ATOM 704 C C . GLU A 1 88 ? 13.890 -11.517 -15.974 1.00 78.81 88 GLU A C 1
ATOM 706 O O . GLU A 1 88 ? 14.696 -11.914 -16.810 1.00 78.81 88 GLU A O 1
ATOM 711 N N . THR A 1 89 ? 13.936 -11.903 -14.699 1.00 80.12 89 THR A N 1
ATOM 712 C CA . THR A 1 89 ? 14.907 -12.870 -14.176 1.00 80.12 89 THR A CA 1
ATOM 713 C C . THR A 1 89 ? 14.201 -13.974 -13.383 1.00 80.12 89 THR A C 1
ATOM 715 O O . THR A 1 89 ? 12.968 -13.978 -13.261 1.00 80.12 89 THR A O 1
ATOM 718 N N . VAL A 1 90 ? 14.990 -14.908 -12.836 1.00 80.88 90 VAL A N 1
ATOM 719 C CA . VAL A 1 90 ? 14.547 -15.924 -11.860 1.00 80.88 90 VAL A CA 1
ATOM 720 C C . VAL A 1 90 ? 14.149 -15.325 -10.503 1.00 80.88 90 VAL A C 1
ATOM 722 O O . VAL A 1 90 ? 13.520 -16.007 -9.692 1.00 80.88 90 VAL A O 1
ATOM 725 N N . TYR A 1 91 ? 14.509 -14.064 -10.254 1.00 81.38 91 TYR A N 1
ATOM 726 C CA . TYR A 1 91 ? 14.146 -13.319 -9.053 1.00 81.38 91 TYR A CA 1
ATOM 727 C C . TYR A 1 91 ? 12.862 -12.516 -9.258 1.00 81.38 91 TYR A C 1
ATOM 729 O O . TYR A 1 91 ? 12.431 -12.276 -10.390 1.00 81.38 91 TYR A O 1
ATOM 737 N N . GLU A 1 92 ? 12.233 -12.103 -8.156 1.00 81.06 92 GLU A N 1
ATOM 738 C CA . GLU A 1 92 ? 11.065 -11.223 -8.194 1.00 81.06 92 GLU A CA 1
ATOM 739 C C . GLU A 1 92 ? 11.330 -9.986 -9.080 1.00 81.06 92 GLU A C 1
ATOM 741 O O . GLU A 1 92 ? 12.468 -9.510 -9.174 1.00 81.06 92 GLU A O 1
ATOM 746 N N . PRO A 1 93 ? 10.309 -9.480 -9.793 1.00 84.06 93 PRO A N 1
ATOM 747 C CA . PRO A 1 93 ? 10.488 -8.364 -10.710 1.00 84.06 93 PRO A CA 1
ATOM 748 C C . PRO A 1 93 ? 10.958 -7.114 -9.963 1.00 84.06 93 PRO A C 1
ATOM 750 O O . PRO A 1 93 ? 10.589 -6.869 -8.812 1.00 84.06 93 PRO A O 1
ATOM 753 N N . ILE A 1 94 ? 11.750 -6.307 -10.663 1.00 87.56 94 ILE A N 1
ATOM 754 C CA . ILE A 1 94 ? 12.247 -5.029 -10.169 1.00 87.56 94 ILE A CA 1
ATOM 755 C C . ILE A 1 94 ? 11.817 -3.934 -11.132 1.00 87.56 94 ILE A C 1
ATOM 757 O O . ILE A 1 94 ? 11.940 -4.064 -12.352 1.00 87.56 94 ILE A O 1
ATOM 761 N N . ALA A 1 95 ? 11.379 -2.822 -10.564 1.00 89.88 95 ALA A N 1
ATOM 762 C CA . ALA A 1 95 ? 11.158 -1.589 -11.288 1.00 89.88 95 ALA A CA 1
ATOM 763 C C . ALA A 1 95 ? 11.868 -0.436 -10.581 1.00 89.88 95 ALA A C 1
ATOM 765 O O . ALA A 1 95 ? 11.830 -0.336 -9.353 1.00 89.88 95 ALA A O 1
ATOM 766 N N . LEU A 1 96 ? 12.492 0.446 -11.354 1.00 90.50 96 LEU A N 1
ATOM 767 C CA . LEU A 1 96 ? 13.010 1.717 -10.868 1.00 90.50 96 LEU A CA 1
ATOM 768 C C . LEU A 1 96 ? 11.964 2.792 -11.150 1.00 90.50 96 LEU A C 1
ATOM 770 O O . LEU A 1 96 ? 11.541 2.957 -12.293 1.00 90.50 96 LEU A O 1
ATOM 774 N N . VAL A 1 97 ? 11.540 3.523 -10.123 1.00 90.94 97 VAL A N 1
ATOM 775 C CA . VAL A 1 97 ? 10.532 4.583 -10.264 1.00 90.94 97 VAL A CA 1
ATOM 776 C C . VAL A 1 97 ? 11.120 5.910 -9.832 1.00 90.94 97 VAL A C 1
ATOM 778 O O . VAL A 1 97 ? 11.693 6.004 -8.747 1.00 90.94 97 VAL A O 1
ATOM 781 N N . LEU A 1 98 ? 10.972 6.925 -10.677 1.00 91.06 98 LEU A N 1
ATOM 782 C CA . LEU A 1 98 ? 11.508 8.255 -10.422 1.00 91.06 98 LEU A CA 1
ATOM 783 C C . LEU A 1 98 ? 10.824 8.883 -9.200 1.00 91.06 98 LEU A C 1
ATOM 785 O O . LEU A 1 98 ? 9.592 8.843 -9.065 1.00 91.06 98 LEU A O 1
ATOM 789 N N . SER A 1 99 ? 11.632 9.468 -8.317 1.00 88.75 99 SER A N 1
ATOM 790 C CA . SER A 1 99 ? 11.144 10.221 -7.168 1.00 88.75 99 SER A CA 1
ATOM 791 C C . SER A 1 99 ? 10.386 11.473 -7.599 1.00 88.75 99 SER A C 1
ATOM 793 O O . SER A 1 99 ? 10.588 12.007 -8.687 1.00 88.75 99 SER A O 1
ATOM 795 N N . SER A 1 100 ? 9.534 11.994 -6.717 1.00 84.56 100 SER A N 1
ATOM 796 C CA . SER A 1 100 ? 8.850 13.273 -6.945 1.00 84.56 100 SER A CA 1
ATOM 797 C C . SER A 1 100 ? 9.808 14.462 -7.063 1.00 84.56 100 SER A C 1
ATOM 799 O O . SER A 1 100 ? 9.459 15.450 -7.695 1.00 84.56 100 SER A O 1
ATOM 801 N N . THR A 1 101 ? 10.998 14.372 -6.463 1.00 85.50 101 THR A N 1
ATOM 802 C CA . THR A 1 101 ? 12.058 15.387 -6.570 1.00 85.50 101 THR A CA 1
ATOM 803 C C . THR A 1 101 ? 12.917 15.226 -7.824 1.00 85.50 101 THR A C 1
ATOM 805 O O . THR A 1 101 ? 13.796 16.046 -8.061 1.00 85.50 101 THR A O 1
ATOM 808 N N . GLU A 1 102 ? 12.704 14.167 -8.613 1.00 86.88 102 GLU A N 1
ATOM 809 C CA . GLU A 1 102 ? 13.466 13.831 -9.822 1.00 86.88 102 GLU A CA 1
ATOM 810 C C . GLU A 1 102 ? 14.992 13.760 -9.641 1.00 86.88 102 GLU A C 1
ATOM 812 O O . GLU A 1 102 ? 15.758 13.996 -10.586 1.00 86.88 102 GLU A O 1
ATOM 817 N N . GLN A 1 103 ? 15.432 13.460 -8.418 1.00 86.94 103 GLN A N 1
ATOM 818 C CA . GLN A 1 103 ? 16.844 13.361 -8.036 1.00 86.94 103 GLN A CA 1
ATOM 819 C C . GLN A 1 103 ? 17.334 11.912 -7.985 1.00 86.94 103 GLN A C 1
ATOM 821 O O . GLN A 1 103 ? 18.506 11.640 -8.245 1.00 86.94 103 GLN A O 1
ATOM 826 N N . PHE A 1 104 ? 16.437 10.972 -7.690 1.00 90.00 104 PHE A N 1
ATOM 827 C CA . PHE A 1 104 ? 16.763 9.559 -7.545 1.00 90.00 104 PHE A CA 1
ATOM 828 C C . PHE A 1 104 ? 15.621 8.672 -8.042 1.00 90.00 104 PHE A C 1
ATOM 830 O O . PHE A 1 104 ? 14.468 9.090 -8.148 1.00 90.00 104 PHE A O 1
ATOM 837 N N . TYR A 1 105 ? 15.955 7.422 -8.325 1.00 90.88 105 TYR A N 1
ATOM 838 C CA . TYR A 1 105 ? 15.016 6.347 -8.581 1.00 90.88 105 TYR A CA 1
ATOM 839 C C . TYR A 1 105 ? 14.934 5.425 -7.371 1.00 90.88 105 TYR A C 1
ATOM 841 O O . TYR A 1 105 ? 15.955 5.006 -6.826 1.00 90.88 105 TYR A O 1
ATOM 849 N N . TYR A 1 106 ? 13.716 5.054 -6.992 1.00 89.25 106 TYR A N 1
ATOM 850 C CA . TYR A 1 106 ? 13.472 4.009 -6.009 1.00 89.25 106 TYR A CA 1
ATOM 851 C C . TYR A 1 106 ? 13.398 2.645 -6.683 1.00 89.25 106 TYR A C 1
ATOM 853 O O . TYR A 1 106 ? 12.617 2.450 -7.616 1.00 89.25 106 TYR A O 1
ATOM 861 N N . ARG A 1 107 ? 14.143 1.674 -6.155 1.00 88.50 107 ARG A N 1
ATOM 862 C CA . ARG A 1 107 ? 13.963 0.256 -6.464 1.00 88.50 107 ARG A CA 1
ATOM 863 C C . ARG A 1 107 ? 12.705 -0.253 -5.789 1.00 88.50 107 ARG A C 1
ATOM 865 O O . ARG A 1 107 ? 12.623 -0.321 -4.570 1.00 88.50 107 ARG A O 1
ATOM 872 N N . THR A 1 108 ? 11.740 -0.645 -6.600 1.00 86.06 108 THR A N 1
ATOM 873 C CA . THR A 1 108 ? 10.453 -1.176 -6.163 1.00 86.06 108 THR A CA 1
ATOM 874 C C . THR A 1 108 ? 10.327 -2.638 -6.563 1.00 86.06 108 THR A C 1
ATOM 876 O O . THR A 1 108 ? 10.614 -3.020 -7.702 1.00 86.06 108 THR A O 1
ATOM 879 N N . THR A 1 109 ? 9.867 -3.456 -5.626 1.00 83.62 109 THR A N 1
ATOM 880 C CA . THR A 1 109 ? 9.484 -4.852 -5.856 1.00 83.62 109 THR A CA 1
ATOM 881 C C . THR A 1 109 ? 7.987 -5.002 -5.581 1.00 83.62 109 THR A C 1
ATOM 883 O O . THR A 1 109 ? 7.379 -4.107 -4.980 1.00 83.62 109 THR A O 1
ATOM 886 N N . PRO A 1 110 ? 7.364 -6.126 -5.971 1.00 79.00 110 PRO A N 1
ATOM 887 C CA . PRO A 1 110 ? 5.971 -6.413 -5.647 1.00 79.00 110 PRO A CA 1
ATOM 888 C C . PRO A 1 110 ? 5.617 -6.238 -4.172 1.00 79.00 110 PRO A C 1
ATOM 890 O O . PRO A 1 110 ? 4.493 -5.871 -3.833 1.00 79.00 110 PRO A O 1
ATOM 893 N N . ASN A 1 111 ? 6.588 -6.480 -3.295 1.00 74.88 111 ASN A N 1
ATOM 894 C CA . ASN A 1 111 ? 6.375 -6.550 -1.859 1.00 74.88 111 ASN A CA 1
ATOM 895 C C . ASN A 1 111 ? 6.966 -5.357 -1.094 1.00 74.88 111 ASN A C 1
ATOM 897 O O . ASN A 1 111 ? 6.735 -5.251 0.111 1.00 74.88 111 ASN A O 1
ATOM 901 N N . HIS A 1 112 ? 7.719 -4.466 -1.751 1.00 76.94 112 HIS A N 1
ATOM 902 C CA . HIS A 1 112 ? 8.477 -3.421 -1.064 1.00 76.94 112 HIS A CA 1
ATOM 903 C C . HIS A 1 112 ? 8.694 -2.148 -1.907 1.00 76.94 112 HIS A C 1
ATOM 905 O O . HIS A 1 112 ? 9.046 -2.208 -3.087 1.00 76.94 112 HIS A O 1
ATOM 911 N N . CYS A 1 113 ? 8.558 -0.981 -1.261 1.00 80.69 113 CYS A N 1
ATOM 912 C CA . CYS A 1 113 ? 9.108 0.302 -1.718 1.00 80.69 113 CYS A CA 1
ATOM 913 C C . CYS A 1 113 ? 9.940 0.939 -0.590 1.00 80.69 113 CYS A C 1
ATOM 915 O O . CYS A 1 113 ? 9.406 1.071 0.514 1.00 80.69 113 CYS A O 1
ATOM 917 N N . PRO A 1 114 ? 11.154 1.447 -0.874 1.00 80.12 114 PRO A N 1
ATOM 918 C CA . PRO A 1 114 ? 11.991 2.149 0.106 1.00 80.12 114 PRO A CA 1
ATOM 919 C C . PRO A 1 114 ? 11.439 3.505 0.563 1.00 80.12 114 PRO A C 1
ATOM 921 O O . PRO A 1 114 ? 11.875 4.073 1.550 1.00 80.12 114 PRO A O 1
ATOM 924 N N . CYS A 1 115 ? 10.481 4.053 -0.171 1.00 76.31 115 CYS A N 1
ATOM 925 C CA . CYS A 1 115 ? 9.925 5.389 0.005 1.00 76.31 115 CYS A CA 1
ATOM 926 C C . CYS A 1 115 ? 8.988 5.568 1.220 1.00 76.31 115 CYS A C 1
ATOM 928 O O . CYS A 1 115 ? 8.265 6.560 1.262 1.00 76.31 115 CYS A O 1
ATOM 930 N N . GLU A 1 116 ? 8.929 4.598 2.141 1.00 64.69 116 GLU A N 1
ATOM 931 C CA . GLU A 1 116 ? 8.103 4.560 3.368 1.00 64.69 116 GLU A CA 1
ATOM 932 C C . GLU A 1 116 ? 6.571 4.639 3.189 1.00 64.69 116 GLU A C 1
ATOM 934 O O . GLU A 1 116 ? 5.831 4.057 3.978 1.00 64.69 116 GLU A O 1
ATOM 939 N N . GLY A 1 117 ? 6.050 5.235 2.110 1.00 56.59 117 GLY A N 1
ATOM 940 C CA . GLY A 1 117 ? 4.615 5.294 1.783 1.00 56.59 117 GLY A CA 1
ATOM 941 C C . GLY A 1 117 ? 3.988 3.932 1.458 1.00 56.59 117 GLY A C 1
ATOM 942 O O . GLY A 1 117 ? 2.775 3.808 1.288 1.00 56.59 117 GLY A O 1
ATOM 943 N N . TRP A 1 118 ? 4.814 2.889 1.352 1.00 54.09 118 TRP A N 1
ATOM 944 C CA . TRP A 1 118 ? 4.355 1.504 1.306 1.00 54.09 118 TRP A CA 1
ATOM 945 C C . TRP A 1 118 ? 4.012 0.945 2.690 1.00 54.09 118 TRP A C 1
ATOM 947 O O . TRP A 1 118 ? 3.241 -0.003 2.759 1.00 54.09 118 TRP A O 1
ATOM 957 N N . PHE A 1 119 ? 4.543 1.538 3.764 1.00 51.53 119 PHE A N 1
ATOM 958 C CA . PHE A 1 119 ? 4.391 1.078 5.148 1.00 51.53 119 PHE A CA 1
ATOM 959 C C . PHE A 1 119 ? 3.472 1.956 6.016 1.00 51.53 119 PHE A C 1
ATOM 961 O O . PHE A 1 119 ? 3.126 1.566 7.133 1.00 51.53 119 PHE A O 1
ATOM 968 N N . TYR A 1 120 ? 3.042 3.117 5.525 1.00 38.59 120 TYR A N 1
ATOM 969 C CA . TYR A 1 120 ? 2.150 4.026 6.252 1.00 38.59 120 TYR A CA 1
ATOM 970 C C . TYR A 1 120 ? 0.666 3.676 6.012 1.00 38.59 120 TYR A C 1
ATOM 972 O O . TYR A 1 120 ? 0.188 3.869 4.897 1.00 38.59 120 TYR A O 1
ATOM 980 N N . SER A 1 121 ? -0.191 3.243 6.948 1.00 47.03 121 SER A N 1
ATOM 981 C CA . SER A 1 121 ? -0.128 2.584 8.273 1.00 47.03 121 SER A CA 1
ATOM 982 C C . SER A 1 121 ? -1.517 1.904 8.489 1.00 47.03 121 SER A C 1
ATOM 984 O O . SER A 1 121 ? -2.384 2.019 7.623 1.00 47.03 121 SER A O 1
ATOM 986 N N . VAL A 1 122 ? -1.793 1.112 9.543 1.00 46.78 122 VAL A N 1
ATOM 987 C CA . VAL A 1 122 ? -2.345 1.700 10.792 1.00 46.78 122 VAL A CA 1
ATOM 988 C C 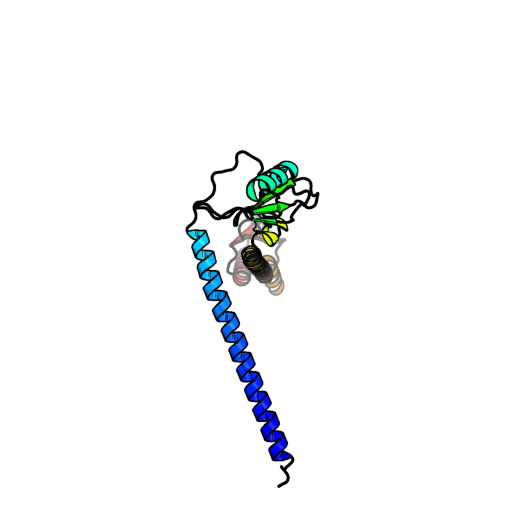. VAL A 1 122 ? -1.679 1.219 12.091 1.00 46.78 122 VAL A C 1
ATOM 990 O O . VAL A 1 122 ? -1.781 1.931 13.076 1.00 46.78 122 VAL A O 1
ATOM 993 N N . GLU A 1 123 ? -0.978 0.077 12.152 1.00 47.09 123 GLU A N 1
ATOM 994 C CA . GLU A 1 123 ? -0.489 -0.419 13.467 1.00 47.09 123 GLU A CA 1
ATOM 995 C C . GLU A 1 123 ? 0.973 -0.889 13.573 1.00 47.09 123 GLU A C 1
ATOM 997 O O . GLU A 1 123 ? 1.455 -0.965 14.696 1.00 47.09 123 GLU A O 1
ATOM 1002 N N . ARG A 1 124 ? 1.712 -1.133 12.475 1.00 42.09 124 ARG A N 1
ATOM 1003 C CA . ARG A 1 124 ? 3.204 -1.195 12.438 1.00 42.09 124 ARG A CA 1
ATOM 1004 C C . ARG A 1 124 ? 3.778 -1.637 11.082 1.00 42.09 124 ARG A C 1
ATOM 1006 O O . ARG A 1 124 ? 4.916 -1.305 10.800 1.00 42.09 124 ARG A O 1
ATOM 1013 N N . PHE A 1 125 ? 3.010 -2.327 10.230 1.00 44.09 125 PHE A N 1
ATOM 1014 C CA . PHE A 1 125 ? 3.454 -2.788 8.895 1.00 44.09 125 PHE A CA 1
ATOM 1015 C C . PHE A 1 125 ? 2.288 -2.852 7.884 1.00 44.09 125 PHE A C 1
ATOM 1017 O O . PHE A 1 125 ? 1.940 -3.914 7.371 1.00 44.09 125 PHE A O 1
ATOM 1024 N N . GLY A 1 126 ? 1.609 -1.727 7.642 1.00 44.84 126 GLY A N 1
ATOM 1025 C CA . GLY A 1 126 ? 0.423 -1.683 6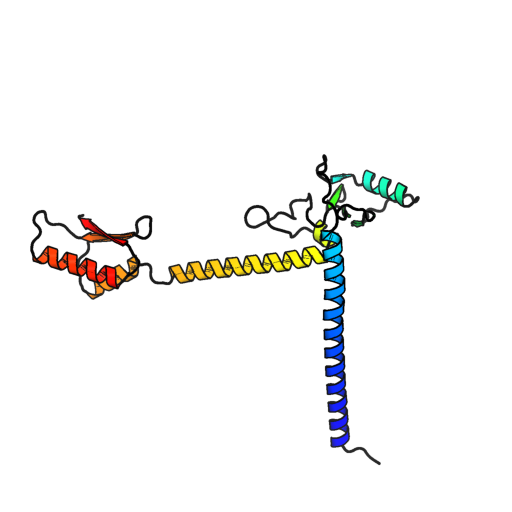.776 1.00 44.84 126 GLY A CA 1
ATOM 1026 C C . GLY A 1 126 ? 0.787 -1.546 5.299 1.00 44.84 126 GLY A C 1
ATOM 1027 O O . GLY A 1 126 ? 1.482 -0.605 4.939 1.00 44.84 126 GLY A O 1
ATOM 1028 N N . LYS A 1 127 ? 0.290 -2.453 4.448 1.00 51.59 127 LYS A N 1
ATOM 1029 C CA . LYS A 1 127 ? 0.416 -2.380 2.984 1.00 51.59 127 LYS A CA 1
ATOM 1030 C C . LYS A 1 127 ? -0.245 -1.103 2.439 1.00 51.59 127 LYS A C 1
ATOM 1032 O O . LYS A 1 127 ? -1.459 -1.029 2.425 1.00 51.59 127 LYS A O 1
ATOM 1037 N N . GLY A 1 128 ? 0.560 -0.166 1.943 1.00 59.25 128 GLY A N 1
ATOM 1038 C CA . GLY A 1 128 ? 0.392 0.608 0.706 1.00 59.25 128 GLY A CA 1
ATOM 1039 C C . GLY A 1 128 ? -0.696 1.687 0.564 1.00 59.25 128 GLY A C 1
ATOM 1040 O O . GLY A 1 128 ? -1.830 1.388 0.207 1.00 59.25 128 GLY A O 1
ATOM 1041 N N . LYS A 1 129 ? -0.252 2.956 0.508 1.00 62.72 129 LYS A N 1
ATOM 1042 C CA . LYS A 1 129 ? -0.599 3.899 -0.584 1.00 62.72 129 LYS A CA 1
ATOM 1043 C C . LYS A 1 129 ? 0.665 4.626 -1.059 1.00 62.72 129 LYS A C 1
ATOM 1045 O O . LYS A 1 129 ? 0.862 5.813 -0.820 1.00 62.72 129 LYS A O 1
ATOM 1050 N N . CYS A 1 130 ? 1.538 3.902 -1.754 1.00 78.19 130 CYS A N 1
ATOM 1051 C CA . CYS A 1 130 ? 2.748 4.470 -2.337 1.00 78.19 130 CYS A CA 1
ATOM 1052 C C . CYS A 1 130 ? 2.564 4.758 -3.833 1.00 78.19 130 CYS A C 1
ATOM 1054 O O . CYS A 1 130 ? 2.306 3.828 -4.595 1.00 78.19 130 CYS A O 1
ATOM 1056 N N . ARG A 1 131 ? 2.827 6.000 -4.278 1.00 83.38 131 ARG A N 1
ATOM 1057 C CA . ARG A 1 131 ? 2.867 6.363 -5.710 1.00 83.38 131 ARG A CA 1
ATOM 1058 C C . ARG A 1 131 ? 3.783 5.441 -6.518 1.00 83.38 131 ARG A C 1
ATOM 1060 O O . ARG A 1 131 ? 3.386 4.975 -7.579 1.00 83.38 131 ARG A O 1
ATOM 1067 N N . HIS A 1 132 ? 4.994 5.176 -6.028 1.00 86.38 132 HIS A N 1
ATOM 1068 C CA . HIS A 1 132 ? 5.979 4.369 -6.750 1.00 86.38 132 HIS A CA 1
ATOM 1069 C C . HIS A 1 132 ? 5.500 2.932 -6.964 1.00 86.38 132 HIS A C 1
ATOM 1071 O O . HIS A 1 132 ? 5.607 2.401 -8.064 1.00 86.38 132 HIS A O 1
ATOM 1077 N N . HIS A 1 133 ? 4.907 2.325 -5.934 1.00 83.88 133 HIS A N 1
ATOM 1078 C CA . HIS A 1 133 ? 4.369 0.973 -6.045 1.00 83.88 133 HIS A CA 1
ATOM 1079 C C . HIS A 1 133 ? 3.133 0.929 -6.950 1.00 83.88 133 HIS A C 1
ATOM 1081 O O . HIS A 1 133 ? 3.058 0.068 -7.817 1.00 83.88 133 HIS A O 1
ATOM 1087 N N . THR A 1 134 ? 2.232 1.914 -6.853 1.00 83.81 134 THR A N 1
ATOM 1088 C CA . THR A 1 134 ? 1.077 2.036 -7.759 1.00 83.81 134 THR A CA 1
ATOM 1089 C C . THR A 1 134 ? 1.492 2.160 -9.225 1.00 83.81 134 THR A C 1
ATOM 1091 O O . THR A 1 134 ? 0.849 1.572 -10.090 1.00 83.81 134 THR A O 1
ATOM 1094 N N . LEU A 1 135 ? 2.571 2.894 -9.517 1.00 86.88 135 LEU A N 1
ATOM 1095 C CA . LEU A 1 135 ? 3.097 3.032 -10.878 1.00 86.88 135 LEU A CA 1
ATOM 1096 C C . LEU A 1 135 ? 3.761 1.745 -11.385 1.00 86.88 135 LEU A C 1
ATOM 1098 O O . LEU A 1 135 ? 3.563 1.368 -12.539 1.00 86.88 135 LEU A O 1
ATOM 1102 N N . ALA A 1 136 ? 4.548 1.073 -10.544 1.00 87.94 136 ALA A N 1
ATOM 1103 C CA . ALA A 1 136 ? 5.274 -0.133 -10.933 1.00 87.94 136 ALA A CA 1
ATOM 1104 C C . ALA A 1 136 ? 4.381 -1.387 -11.003 1.00 87.94 136 ALA A C 1
ATOM 1106 O O . ALA A 1 136 ? 4.546 -2.210 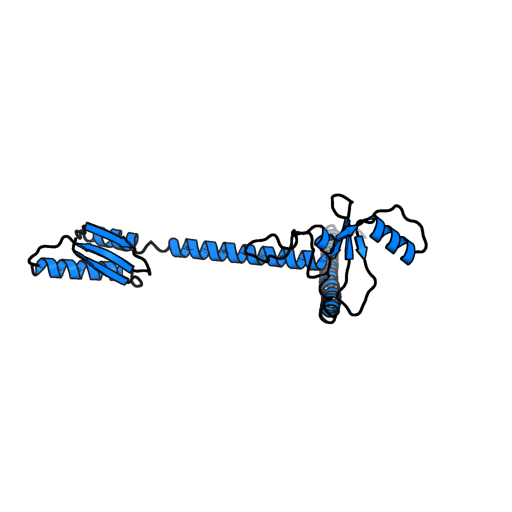-11.907 1.00 87.94 136 ALA A O 1
ATOM 1107 N N . TYR A 1 137 ? 3.424 -1.520 -10.079 1.00 85.81 137 TYR A N 1
ATOM 1108 C CA . TYR A 1 137 ? 2.612 -2.721 -9.859 1.00 85.81 137 TYR A CA 1
ATOM 1109 C C . TYR A 1 137 ? 1.123 -2.381 -9.620 1.00 85.81 137 TYR A C 1
ATOM 1111 O O . TYR A 1 137 ? 0.576 -2.683 -8.553 1.00 85.81 137 TYR A O 1
ATOM 1119 N N . PRO A 1 138 ? 0.421 -1.794 -10.608 1.00 82.31 138 PRO A N 1
ATOM 1120 C CA . PRO A 1 138 ? -0.943 -1.280 -10.438 1.00 82.31 138 PRO A CA 1
ATOM 1121 C C . PRO A 1 138 ? -1.954 -2.345 -9.983 1.00 82.31 138 PRO A C 1
ATOM 1123 O O . PRO A 1 138 ? -2.764 -2.087 -9.097 1.00 82.31 138 PRO A O 1
ATOM 1126 N N . GLU A 1 139 ? -1.872 -3.569 -10.514 1.00 80.56 139 GLU A N 1
ATOM 1127 C CA . GLU A 1 139 ? -2.760 -4.683 -10.133 1.00 80.56 139 GLU A CA 1
ATOM 1128 C C . GLU A 1 139 ? -2.569 -5.112 -8.663 1.00 80.56 139 GLU A C 1
ATOM 1130 O O . GLU A 1 139 ? -3.507 -5.515 -7.973 1.00 80.56 139 GLU A O 1
ATOM 1135 N N . GLN A 1 140 ? -1.336 -5.058 -8.154 1.00 75.62 140 GLN A N 1
ATOM 1136 C CA . GLN A 1 140 ? -1.042 -5.393 -6.758 1.00 75.62 140 GLN A CA 1
ATOM 1137 C C . GLN A 1 140 ? -1.435 -4.250 -5.827 1.00 75.62 140 GLN A C 1
ATOM 1139 O O . GLN A 1 140 ? -2.003 -4.498 -4.766 1.00 75.62 140 GLN A O 1
ATOM 1144 N N . ALA A 1 141 ? -1.196 -3.006 -6.245 1.00 76.56 141 ALA A N 1
ATOM 1145 C CA . ALA A 1 141 ? -1.649 -1.826 -5.526 1.00 76.56 141 ALA A CA 1
ATOM 1146 C C . ALA A 1 141 ? -3.183 -1.797 -5.395 1.00 76.56 141 ALA A C 1
ATOM 1148 O O . ALA A 1 141 ? -3.686 -1.515 -4.310 1.00 76.56 141 ALA A O 1
ATOM 1149 N N . ALA A 1 142 ? -3.923 -2.168 -6.447 1.00 76.88 142 ALA A N 1
ATOM 1150 C CA . ALA A 1 142 ? -5.382 -2.282 -6.413 1.00 76.88 142 ALA A CA 1
ATOM 1151 C C . ALA A 1 142 ? -5.858 -3.349 -5.412 1.00 76.88 142 ALA A C 1
ATOM 1153 O O . ALA A 1 142 ? -6.691 -3.056 -4.557 1.00 76.88 142 ALA A O 1
ATOM 1154 N N . ARG A 1 143 ? -5.272 -4.556 -5.447 1.00 74.88 143 ARG A N 1
ATOM 1155 C CA . ARG A 1 143 ? -5.579 -5.623 -4.475 1.00 74.88 143 ARG A CA 1
ATOM 1156 C C . ARG A 1 143 ? -5.300 -5.198 -3.038 1.00 74.88 143 ARG A C 1
ATOM 1158 O O . ARG A 1 143 ? -6.116 -5.439 -2.154 1.00 74.88 143 ARG A O 1
ATOM 1165 N N . ASN A 1 144 ? -4.168 -4.538 -2.811 1.00 72.62 144 ASN A N 1
ATOM 1166 C CA . ASN A 1 144 ? -3.826 -4.025 -1.491 1.00 72.62 144 ASN A CA 1
ATOM 1167 C C . ASN A 1 144 ? -4.798 -2.935 -1.043 1.00 72.62 144 ASN A C 1
ATOM 1169 O O . ASN A 1 144 ? -5.202 -2.943 0.110 1.00 72.62 144 ASN A O 1
ATOM 1173 N N . ALA A 1 145 ? -5.227 -2.042 -1.937 1.00 73.06 145 ALA A N 1
ATOM 1174 C CA . ALA A 1 145 ? -6.230 -1.035 -1.611 1.00 73.06 145 ALA A CA 1
ATOM 1175 C C . ALA A 1 145 ? -7.557 -1.675 -1.174 1.00 73.06 145 ALA A C 1
ATOM 1177 O O . ALA A 1 145 ? -8.110 -1.278 -0.151 1.00 73.06 145 ALA A O 1
ATOM 1178 N N . THR A 1 146 ? -8.036 -2.700 -1.885 1.00 76.19 146 THR A N 1
ATOM 1179 C CA . THR A 1 146 ? -9.237 -3.454 -1.493 1.00 76.19 146 THR A CA 1
ATOM 1180 C C . THR A 1 146 ? -9.069 -4.125 -0.128 1.00 76.19 146 THR A C 1
ATOM 1182 O O . THR A 1 146 ? -9.964 -4.048 0.709 1.00 76.19 146 THR A O 1
ATOM 1185 N N . GLU A 1 147 ? -7.909 -4.730 0.125 1.00 73.44 147 GLU A N 1
ATOM 1186 C CA . GLU A 1 147 ? -7.584 -5.369 1.404 1.00 73.44 147 GLU A CA 1
ATOM 1187 C C . GLU A 1 147 ? -7.544 -4.361 2.565 1.00 73.44 147 GLU A C 1
ATOM 1189 O O . GLU A 1 147 ? -8.086 -4.619 3.636 1.00 73.44 147 GLU A O 1
ATOM 1194 N N . ILE A 1 148 ? -6.967 -3.175 2.349 1.00 72.69 148 ILE A N 1
ATOM 1195 C CA . ILE A 1 148 ? -6.964 -2.084 3.333 1.00 72.69 148 ILE A CA 1
ATOM 1196 C C . ILE A 1 148 ? -8.389 -1.652 3.663 1.00 72.69 148 ILE A C 1
ATOM 1198 O O . ILE A 1 148 ? -8.713 -1.468 4.834 1.00 72.69 148 ILE A O 1
ATOM 1202 N N . GLU A 1 149 ? -9.235 -1.455 2.652 1.00 76.25 149 GLU A N 1
ATOM 1203 C CA . GLU A 1 149 ? -10.624 -1.048 2.873 1.00 76.25 149 GLU A CA 1
ATOM 1204 C C . GLU A 1 149 ? -11.413 -2.138 3.609 1.00 76.25 149 GLU A C 1
ATOM 1206 O O . GLU A 1 149 ? -12.189 -1.813 4.508 1.00 76.25 149 GLU A O 1
ATOM 1211 N N . ARG A 1 150 ? -11.137 -3.422 3.338 1.00 77.25 150 ARG A N 1
ATOM 1212 C CA . ARG A 1 150 ? -11.676 -4.539 4.125 1.00 77.25 150 ARG A CA 1
ATOM 1213 C C . ARG A 1 150 ? -11.239 -4.463 5.589 1.00 77.25 150 ARG A C 1
ATOM 1215 O O . ARG A 1 150 ? -12.095 -4.453 6.465 1.00 77.25 150 ARG A O 1
ATOM 1222 N N . ILE A 1 151 ? -9.940 -4.319 5.864 1.00 74.19 151 ILE A N 1
ATOM 1223 C CA . ILE A 1 151 ? -9.406 -4.214 7.235 1.00 74.19 151 ILE A CA 1
ATOM 1224 C C . ILE A 1 151 ? -9.989 -2.994 7.963 1.00 74.19 151 ILE A C 1
ATOM 1226 O O . ILE A 1 151 ? -10.336 -3.067 9.142 1.00 74.19 151 ILE A O 1
ATOM 1230 N N . LYS A 1 152 ? -10.120 -1.850 7.281 1.00 74.88 152 LYS A N 1
ATOM 1231 C CA . LYS A 1 152 ? -10.759 -0.655 7.850 1.00 74.88 152 LYS A CA 1
ATOM 1232 C C . LYS A 1 152 ? -12.228 -0.905 8.176 1.00 74.88 152 LYS A C 1
ATOM 1234 O O . LYS A 1 152 ? -12.684 -0.469 9.231 1.00 74.88 152 LYS A O 1
ATOM 1239 N N . ALA A 1 153 ? -12.959 -1.586 7.296 1.00 76.44 153 ALA A N 1
ATOM 1240 C CA . ALA A 1 153 ? -14.349 -1.951 7.529 1.00 76.44 153 ALA A CA 1
ATOM 1241 C C . ALA A 1 153 ? -14.482 -2.919 8.715 1.00 76.44 153 ALA A C 1
ATOM 1243 O O . ALA A 1 153 ? -15.302 -2.674 9.594 1.00 76.44 153 ALA A O 1
ATOM 1244 N N . GLU A 1 154 ? -13.623 -3.937 8.807 1.00 75.69 154 GLU A N 1
ATOM 1245 C CA . GLU A 1 154 ? -13.559 -4.872 9.937 1.00 75.69 154 GLU A CA 1
ATOM 1246 C C . GLU A 1 154 ? -13.241 -4.159 11.254 1.00 75.69 154 GLU A C 1
ATOM 1248 O O . GLU A 1 154 ? -13.914 -4.390 12.252 1.00 75.69 154 GLU A O 1
ATOM 1253 N N . LYS A 1 155 ? -12.273 -3.232 11.274 1.00 71.75 155 LYS A N 1
ATOM 1254 C CA . LYS A 1 155 ? -11.971 -2.425 12.469 1.00 71.75 155 LYS A CA 1
ATOM 1255 C C . LYS A 1 155 ? -13.118 -1.497 12.853 1.00 71.75 155 LYS A C 1
ATOM 1257 O O . LYS A 1 155 ? -13.385 -1.323 14.040 1.00 71.75 155 LYS A O 1
ATOM 1262 N N . LYS A 1 156 ? -13.803 -0.902 11.875 1.00 72.00 156 LYS A N 1
ATOM 1263 C CA . LYS A 1 156 ? -14.989 -0.070 12.114 1.00 72.00 156 LYS A CA 1
ATOM 1264 C C . LYS A 1 156 ? -16.136 -0.901 12.686 1.00 72.00 156 LYS A C 1
ATOM 1266 O O . LYS A 1 156 ? -16.812 -0.440 13.601 1.00 72.00 156 LYS A O 1
ATOM 1271 N N . GLU A 1 157 ? -16.321 -2.120 12.194 1.00 68.06 157 GLU A N 1
ATOM 1272 C CA . GLU A 1 157 ? -17.321 -3.046 12.718 1.00 68.06 157 GLU A CA 1
ATOM 1273 C C . GLU A 1 157 ? -16.933 -3.564 14.108 1.00 68.06 157 GLU A C 1
ATOM 1275 O O . GLU A 1 157 ? -17.752 -3.526 15.016 1.00 68.06 157 GLU A O 1
ATOM 1280 N N . ALA A 1 158 ? -15.666 -3.910 14.348 1.00 59.19 158 ALA A N 1
ATOM 1281 C CA . ALA A 1 158 ? -15.159 -4.268 15.675 1.00 59.19 158 ALA A CA 1
ATOM 1282 C C . ALA A 1 158 ? -15.292 -3.110 16.683 1.00 59.19 158 ALA A C 1
ATOM 1284 O O . ALA A 1 158 ? -15.639 -3.329 17.844 1.00 59.19 158 ALA A O 1
ATOM 1285 N N . GLY A 1 159 ? -15.071 -1.868 16.241 1.00 57.59 159 GLY A N 1
ATOM 1286 C CA . GLY A 1 159 ? -15.324 -0.654 17.018 1.00 57.59 159 GLY A CA 1
ATOM 1287 C C . GLY A 1 159 ? -16.808 -0.469 17.344 1.00 57.59 159 GLY A C 1
ATOM 1288 O O . GLY A 1 159 ? -17.146 -0.204 18.495 1.00 57.59 159 GLY A O 1
ATOM 1289 N N . ARG A 1 160 ? -17.698 -0.711 16.374 1.00 58.53 160 ARG A N 1
ATOM 1290 C CA . ARG A 1 160 ? -19.157 -0.700 16.571 1.00 58.53 160 ARG A CA 1
ATOM 1291 C C . ARG A 1 160 ? -19.646 -1.815 17.485 1.00 58.53 160 ARG A C 1
ATOM 1293 O O . ARG A 1 160 ? -20.544 -1.575 18.282 1.00 58.53 160 ARG A O 1
ATOM 1300 N N . VAL A 1 161 ? -19.062 -3.009 17.414 1.00 52.50 161 VAL A N 1
ATOM 1301 C CA . VAL A 1 161 ? -19.356 -4.113 18.337 1.00 52.50 161 VAL A CA 1
ATOM 1302 C C . VAL A 1 161 ? -18.893 -3.748 19.745 1.00 52.50 161 VAL A C 1
ATOM 1304 O O . VAL A 1 161 ? -19.652 -3.984 20.681 1.00 52.50 161 VAL A O 1
ATOM 1307 N N . ARG A 1 162 ? -17.731 -3.092 19.907 1.00 50.00 162 ARG A N 1
ATOM 1308 C CA . ARG A 1 162 ? -17.258 -2.528 21.190 1.00 50.00 162 ARG A CA 1
ATOM 1309 C C . ARG A 1 162 ? -18.167 -1.422 21.735 1.00 50.00 162 ARG A C 1
ATOM 1311 O O . ARG A 1 162 ? -18.420 -1.388 22.935 1.00 50.00 162 ARG A O 1
ATOM 1318 N N . GLU A 1 163 ? -18.689 -0.541 20.884 1.00 48.88 163 GLU A N 1
ATOM 1319 C CA . GLU A 1 163 ? -19.686 0.465 21.280 1.00 48.88 163 GLU A CA 1
ATOM 1320 C C . GLU A 1 163 ? -21.040 -0.167 21.621 1.00 48.88 163 GLU A C 1
ATOM 1322 O O . GLU A 1 163 ? -21.648 0.214 22.616 1.00 48.88 163 GLU A O 1
ATOM 1327 N N . LYS A 1 164 ? -21.485 -1.193 20.884 1.00 41.06 164 LYS A N 1
ATOM 1328 C CA . LYS A 1 164 ? -22.702 -1.958 21.203 1.00 41.06 164 LYS A CA 1
ATOM 1329 C C . LYS A 1 164 ? -22.567 -2.790 22.478 1.00 41.06 164 LYS A C 1
ATOM 1331 O O . LYS A 1 164 ? -23.548 -2.920 23.198 1.00 41.06 164 LYS A O 1
ATOM 1336 N N . THR A 1 165 ? -21.379 -3.309 22.800 1.00 43.19 165 THR A N 1
ATOM 1337 C CA . THR A 1 165 ? -21.124 -3.970 24.096 1.00 43.19 165 THR A CA 1
ATOM 1338 C C . THR A 1 165 ? -20.982 -2.977 25.246 1.00 43.19 165 THR A C 1
ATOM 1340 O O . THR A 1 165 ? -21.335 -3.327 26.363 1.00 43.19 165 THR A O 1
ATOM 1343 N N . LYS A 1 166 ? -20.572 -1.727 24.992 1.00 42.31 166 LYS A N 1
ATOM 1344 C CA . LYS A 1 166 ? -20.723 -0.619 25.956 1.00 42.31 166 LYS A CA 1
ATOM 1345 C C . LYS A 1 166 ? -22.170 -0.125 26.100 1.00 42.31 166 LYS A C 1
ATOM 1347 O O . LYS A 1 166 ? -22.492 0.469 27.123 1.00 42.31 166 LYS A O 1
ATOM 1352 N N . ALA A 1 167 ? -23.015 -0.341 25.090 1.00 40.78 167 ALA A N 1
ATOM 1353 C CA . ALA A 1 167 ? -24.431 0.039 25.087 1.00 40.78 167 ALA A CA 1
ATOM 1354 C C . ALA A 1 167 ? -25.376 -1.060 25.615 1.00 40.78 167 ALA A C 1
ATOM 1356 O O . ALA A 1 167 ? -26.560 -0.800 25.818 1.00 40.78 167 ALA A O 1
ATOM 1357 N N . LEU A 1 168 ? -24.870 -2.267 25.895 1.00 45.56 168 LEU A N 1
ATOM 1358 C CA . LEU A 1 168 ? -25.461 -3.119 26.925 1.00 45.56 168 LEU A CA 1
ATOM 1359 C C . LEU A 1 168 ? -25.154 -2.421 28.250 1.00 45.56 168 LEU A C 1
ATOM 1361 O O . LEU A 1 168 ? -23.987 -2.332 28.619 1.00 45.56 168 LEU A O 1
ATOM 1365 N N . ALA A 1 169 ? -26.187 -1.837 28.867 1.00 53.59 169 ALA A N 1
ATOM 1366 C CA . ALA A 1 169 ? -26.134 -1.018 30.078 1.00 53.59 169 ALA A CA 1
ATOM 1367 C C . ALA A 1 169 ? -24.933 -1.368 30.967 1.00 53.59 169 ALA A C 1
ATOM 1369 O O . ALA A 1 169 ? -24.819 -2.512 31.412 1.00 53.59 169 ALA A O 1
ATOM 1370 N N . SER A 1 170 ? -24.042 -0.395 31.205 1.00 71.56 170 SER A N 1
ATOM 1371 C CA . SER A 1 170 ? -22.957 -0.529 32.179 1.00 71.56 170 SER A CA 1
ATOM 1372 C C . SER A 1 170 ? -23.511 -1.262 33.405 1.00 71.56 170 SER A C 1
ATOM 1374 O O . SER A 1 170 ? -24.519 -0.803 33.950 1.00 71.56 170 SER A O 1
ATOM 1376 N N . PRO A 1 171 ? -22.927 -2.396 33.839 1.00 74.25 171 PRO A N 1
ATOM 1377 C CA . PRO A 1 171 ? -23.434 -3.159 34.978 1.00 74.25 171 PRO A CA 1
ATOM 1378 C C . PRO A 1 171 ? -23.702 -2.280 36.205 1.00 74.25 171 PRO A C 1
ATOM 1380 O O . PRO A 1 171 ? -24.632 -2.529 36.963 1.00 74.25 171 PRO A O 1
ATOM 1383 N N . ILE A 1 172 ? -22.940 -1.191 36.352 1.00 81.75 172 ILE A N 1
ATOM 1384 C CA . ILE A 1 172 ? -23.140 -0.157 37.369 1.00 81.75 172 ILE A CA 1
ATOM 1385 C C . ILE A 1 172 ? -24.510 0.518 37.241 1.00 81.75 172 ILE A C 1
ATOM 1387 O O . ILE A 1 172 ? -25.201 0.674 38.243 1.00 81.75 172 ILE A O 1
ATOM 1391 N N . ASP A 1 173 ? -24.889 0.946 36.041 1.00 79.69 173 ASP A N 1
ATOM 1392 C CA . ASP A 1 173 ? -26.117 1.705 35.798 1.00 79.69 173 ASP A CA 1
ATOM 1393 C C . ASP A 1 173 ? -27.346 0.801 35.928 1.00 79.69 173 ASP A C 1
ATOM 1395 O O . ASP A 1 173 ? -28.333 1.198 36.546 1.00 79.69 173 ASP A O 1
ATOM 1399 N N . ALA A 1 174 ? -27.247 -0.451 35.463 1.00 79.88 174 ALA A N 1
ATOM 1400 C CA . ALA A 1 174 ? -28.276 -1.468 35.677 1.00 79.88 174 ALA A CA 1
ATOM 1401 C C . ALA A 1 174 ? -28.482 -1.771 37.173 1.00 79.88 174 ALA A C 1
ATOM 1403 O O . ALA A 1 174 ? -29.616 -1.821 37.649 1.00 79.88 174 ALA A O 1
ATOM 1404 N N . ILE A 1 175 ? -27.391 -1.915 37.938 1.00 82.88 175 ILE A N 1
ATOM 1405 C CA . ILE A 1 175 ? -27.451 -2.135 39.391 1.00 82.88 175 ILE A CA 1
ATOM 1406 C C . ILE A 1 175 ? -28.023 -0.901 40.105 1.00 82.88 175 ILE A C 1
ATOM 1408 O O . ILE A 1 175 ? -28.887 -1.050 40.964 1.00 82.88 175 ILE A O 1
ATOM 1412 N N . LYS A 1 176 ? -27.596 0.318 39.751 1.00 83.81 176 LYS A N 1
ATOM 1413 C CA . LYS A 1 176 ? -28.115 1.558 40.356 1.00 83.81 176 LYS A CA 1
ATOM 1414 C C . LYS A 1 176 ? -29.618 1.720 40.136 1.00 83.81 176 LYS A C 1
ATOM 1416 O O . LYS A 1 176 ? -30.326 1.999 41.099 1.00 83.81 176 LYS A O 1
ATOM 1421 N N . ALA A 1 177 ? -30.098 1.502 38.910 1.00 80.81 177 ALA A N 1
ATOM 1422 C CA . ALA A 1 177 ? -31.522 1.578 38.591 1.00 80.81 177 ALA A CA 1
ATOM 1423 C C . ALA A 1 177 ? -32.333 0.545 39.392 1.00 80.81 177 ALA A C 1
ATOM 1425 O O . ALA A 1 177 ? -33.298 0.906 40.061 1.00 80.81 177 ALA A O 1
ATOM 1426 N N . ALA A 1 178 ? -31.884 -0.715 39.422 1.00 82.75 178 ALA A N 1
ATOM 1427 C CA . ALA A 1 178 ? -32.582 -1.789 40.130 1.00 82.75 178 ALA A CA 1
ATOM 1428 C C . ALA A 1 178 ? -32.623 -1.590 41.659 1.00 82.75 178 ALA A C 1
ATOM 1430 O O . ALA A 1 178 ? -33.615 -1.931 42.307 1.00 82.75 178 ALA A O 1
ATOM 1431 N N . LEU A 1 179 ? -31.560 -1.035 42.254 1.00 86.06 179 LEU A N 1
ATOM 1432 C CA . LEU A 1 179 ? -31.529 -0.706 43.684 1.00 86.06 179 LEU A CA 1
ATOM 1433 C C . LEU A 1 179 ? -32.445 0.483 44.012 1.00 86.06 179 LEU A C 1
ATOM 1435 O O . LEU A 1 179 ? -33.135 0.451 45.033 1.00 86.06 179 LEU A O 1
ATOM 1439 N N . GLN A 1 180 ? -32.496 1.495 43.138 1.00 84.50 180 GLN A N 1
ATOM 1440 C CA . GLN A 1 180 ? -33.369 2.659 43.294 1.00 84.50 180 GLN A CA 1
ATOM 1441 C C . GLN A 1 180 ? -34.854 2.289 43.168 1.00 84.50 180 GLN A C 1
ATOM 1443 O O . GLN A 1 180 ? -35.651 2.724 43.995 1.00 84.50 180 GLN A O 1
ATOM 1448 N N . GLU A 1 181 ? -35.226 1.445 42.201 1.00 78.75 181 GLU A N 1
ATOM 1449 C CA . GLU A 1 181 ? -36.600 0.938 42.037 1.00 78.75 181 GLU A CA 1
ATOM 1450 C C . GLU A 1 181 ? -37.103 0.182 43.274 1.00 78.75 181 GLU A C 1
ATOM 1452 O O . GLU A 1 181 ? -38.288 0.228 43.596 1.00 78.75 181 GLU A O 1
ATOM 1457 N N . ARG A 1 182 ? -36.201 -0.493 43.994 1.00 81.38 182 ARG A N 1
ATOM 1458 C CA . ARG A 1 182 ? -36.517 -1.221 45.231 1.00 81.38 182 ARG A CA 1
ATOM 1459 C C . ARG A 1 182 ? -36.372 -0.386 46.505 1.00 81.38 182 ARG A C 1
ATOM 1461 O O . ARG A 1 182 ? -36.579 -0.920 47.590 1.00 81.38 182 ARG A O 1
ATOM 1468 N N . GLY A 1 183 ? -36.007 0.894 46.395 1.00 81.12 183 GLY A N 1
ATOM 1469 C CA . GLY A 1 183 ? -35.817 1.783 47.546 1.00 81.12 183 GLY A CA 1
ATOM 1470 C C . GLY A 1 183 ? -34.679 1.362 48.485 1.00 81.12 183 GLY A C 1
ATOM 1471 O O . GLY A 1 183 ? -34.689 1.727 49.661 1.00 81.12 183 GLY A O 1
ATOM 1472 N N . LEU A 1 184 ? -33.707 0.585 47.995 1.00 83.44 184 LEU A N 1
ATOM 1473 C CA . LEU A 1 184 ? -32.614 0.054 48.809 1.00 83.44 184 LEU A CA 1
ATOM 1474 C C . LEU A 1 184 ? -31.538 1.119 49.030 1.00 83.44 184 LEU A C 1
ATOM 1476 O O . LEU A 1 184 ? -31.009 1.706 48.084 1.00 83.44 184 LEU A O 1
ATOM 1480 N N . LYS A 1 185 ? -31.185 1.355 50.297 1.00 78.06 185 LYS A N 1
ATOM 1481 C CA . LYS A 1 185 ? -30.178 2.352 50.673 1.00 78.06 185 LYS A CA 1
ATOM 1482 C C . LYS A 1 185 ? -28.774 1.771 50.530 1.00 78.06 185 LYS A C 1
ATOM 1484 O O . LYS A 1 185 ? -28.393 0.865 51.266 1.00 78.06 185 LYS A O 1
ATOM 1489 N N . VAL A 1 186 ? -27.995 2.336 49.610 1.00 83.50 186 VAL A N 1
ATOM 1490 C CA . VAL A 1 186 ? -26.569 2.034 49.420 1.00 83.50 186 VAL A CA 1
ATOM 1491 C C . VAL A 1 186 ? -25.755 3.325 49.403 1.00 83.50 186 VAL A C 1
ATOM 1493 O O . VAL A 1 186 ? -26.212 4.351 48.903 1.00 83.50 186 VAL A O 1
ATOM 1496 N N . SER A 1 187 ? -24.531 3.272 49.922 1.00 80.50 187 SER A N 1
ATOM 1497 C CA . SER A 1 187 ? -23.605 4.412 49.968 1.00 80.50 187 SER A CA 1
ATOM 1498 C C . SER A 1 187 ? -22.899 4.650 48.629 1.00 80.50 187 SER A C 1
ATOM 1500 O O . SER A 1 187 ? -22.377 5.733 48.375 1.00 80.50 187 SER A O 1
ATOM 1502 N N . GLY A 1 188 ? -22.859 3.646 47.747 1.00 81.69 188 GLY A N 1
ATOM 1503 C CA . GLY A 1 188 ? -22.360 3.815 46.383 1.00 81.69 188 GLY A CA 1
ATOM 1504 C C . GLY A 1 188 ? -22.106 2.505 45.645 1.00 81.69 188 GLY A C 1
ATOM 1505 O O . GLY A 1 188 ? -21.913 1.459 46.255 1.00 81.69 188 GLY A O 1
ATOM 1506 N N . VAL A 1 189 ? -22.063 2.581 44.314 1.00 83.44 189 VAL A N 1
ATOM 1507 C CA . VAL A 1 189 ? -21.757 1.454 43.417 1.00 83.44 189 VAL A CA 1
ATOM 1508 C C . VAL A 1 189 ? -20.576 1.851 42.533 1.00 83.44 189 VAL A C 1
ATOM 1510 O O . VAL A 1 189 ? -20.631 2.892 41.872 1.00 83.44 189 VAL A O 1
ATOM 1513 N N . ARG A 1 190 ? -19.499 1.059 42.539 1.00 82.12 190 ARG A N 1
ATOM 1514 C CA . ARG A 1 190 ? -18.252 1.330 41.798 1.00 82.12 190 ARG A CA 1
ATOM 1515 C C . ARG A 1 190 ? -17.837 0.114 40.977 1.00 82.12 190 ARG A C 1
ATOM 1517 O O . ARG A 1 190 ? -17.969 -1.006 41.453 1.00 82.12 190 ARG A O 1
ATOM 1524 N N . ALA A 1 191 ? -17.293 0.333 39.783 1.00 77.06 191 ALA A N 1
ATOM 1525 C CA . ALA A 1 191 ? -16.562 -0.715 39.072 1.00 77.06 191 ALA A CA 1
ATOM 1526 C C . ALA A 1 191 ? -15.101 -0.738 39.524 1.00 77.06 191 ALA A C 1
ATOM 1528 O O . ALA A 1 191 ? -14.494 0.318 39.712 1.00 77.06 191 ALA A O 1
ATOM 1529 N N . ASN A 1 192 ? -14.545 -1.938 39.652 1.00 72.19 192 ASN A N 1
ATOM 1530 C CA . ASN A 1 192 ? -13.118 -2.162 39.850 1.00 72.19 192 ASN A CA 1
ATOM 1531 C C . ASN A 1 192 ? -12.500 -2.783 38.589 1.00 72.19 192 ASN A C 1
ATOM 1533 O O . ASN A 1 192 ? -13.194 -3.115 37.627 1.00 72.19 192 ASN A O 1
ATOM 1537 N N . ALA A 1 193 ? -11.180 -2.977 38.612 1.00 56.53 193 ALA A N 1
ATOM 1538 C CA . ALA A 1 193 ? -10.496 -3.777 37.604 1.00 56.53 193 ALA A CA 1
ATOM 1539 C C . ALA A 1 193 ? -11.071 -5.213 37.546 1.00 56.53 193 ALA A C 1
ATOM 1541 O O . ALA A 1 193 ? -11.486 -5.766 38.569 1.00 56.53 193 ALA A O 1
ATOM 1542 N N . CYS A 1 194 ? -11.072 -5.808 36.348 1.00 56.28 194 CYS A N 1
ATOM 1543 C CA . CYS A 1 194 ? -11.487 -7.196 36.081 1.00 56.28 194 CYS A CA 1
ATOM 1544 C C . CYS A 1 194 ? -12.990 -7.495 36.280 1.00 56.28 194 CYS A C 1
ATOM 1546 O O . CYS A 1 194 ? -13.338 -8.460 36.958 1.00 56.28 194 CYS A O 1
ATOM 1548 N N . ASP A 1 195 ? -13.876 -6.677 35.698 1.00 65.38 195 ASP A N 1
ATOM 1549 C CA . ASP A 1 195 ? -15.330 -6.932 35.596 1.00 65.38 195 ASP A CA 1
ATOM 1550 C C . ASP A 1 195 ? -16.064 -7.152 36.937 1.00 65.38 195 ASP A C 1
ATOM 1552 O O . ASP A 1 195 ? -17.130 -7.775 37.006 1.00 65.38 195 ASP A O 1
ATOM 1556 N N . SER A 1 196 ? -15.501 -6.615 38.025 1.00 76.88 196 SER A N 1
ATOM 1557 C CA . SER A 1 196 ? -16.113 -6.658 39.352 1.00 76.88 196 SER A CA 1
ATOM 1558 C C . SER A 1 196 ? -16.761 -5.327 39.732 1.00 76.88 196 SER A C 1
ATOM 1560 O O . SER A 1 196 ? -16.251 -4.248 39.423 1.00 76.88 196 SER A O 1
ATOM 1562 N N . VAL A 1 197 ? -17.906 -5.404 40.412 1.00 82.12 197 VAL A N 1
ATOM 1563 C CA . VAL A 1 197 ? -18.667 -4.252 40.907 1.00 82.12 197 VAL A CA 1
ATOM 1564 C C . VAL A 1 197 ? -18.722 -4.316 42.427 1.00 82.12 197 VAL A C 1
ATOM 1566 O O . VAL A 1 197 ? -19.190 -5.302 42.995 1.00 82.12 197 VAL A O 1
ATOM 1569 N N . THR A 1 198 ? -18.270 -3.254 43.091 1.00 84.25 198 THR A N 1
ATOM 1570 C CA . THR A 1 198 ? -18.385 -3.105 44.542 1.00 84.25 198 THR A CA 1
ATOM 1571 C C . THR A 1 198 ? -19.599 -2.264 44.908 1.00 84.25 198 THR A C 1
ATOM 1573 O O . THR A 1 198 ? -19.733 -1.125 44.451 1.00 84.25 198 THR A O 1
ATOM 1576 N N . ILE A 1 199 ? -20.446 -2.806 45.781 1.00 84.38 199 ILE A N 1
ATOM 1577 C CA . ILE A 1 199 ? -21.566 -2.105 46.409 1.00 84.38 199 ILE A CA 1
ATOM 1578 C C . ILE A 1 199 ? -21.156 -1.753 47.836 1.00 84.38 199 ILE A C 1
ATOM 1580 O O . ILE A 1 199 ? -20.747 -2.621 48.603 1.00 84.38 199 ILE A O 1
ATOM 1584 N N . ARG A 1 200 ? -21.236 -0.469 48.182 1.00 83.56 200 ARG A N 1
ATOM 1585 C CA . ARG A 1 200 ? -20.980 0.023 49.535 1.00 83.56 200 ARG A CA 1
ATOM 1586 C C . ARG A 1 200 ? -22.287 0.147 50.292 1.00 83.56 200 ARG A C 1
ATOM 1588 O O .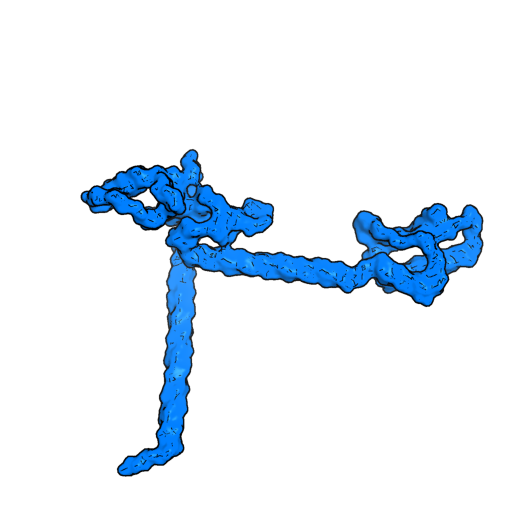 ARG A 1 200 ? -23.195 0.830 49.818 1.00 83.56 200 ARG A O 1
ATOM 1595 N N . ILE A 1 201 ? -22.357 -0.470 51.461 1.00 81.44 201 ILE A N 1
ATOM 1596 C CA . ILE A 1 201 ? -23.524 -0.434 52.345 1.00 81.44 201 ILE A CA 1
ATOM 1597 C C . ILE A 1 201 ? -23.104 0.288 53.635 1.00 81.44 201 ILE A C 1
ATOM 1599 O O . ILE A 1 201 ? -21.964 0.107 54.073 1.00 81.44 201 ILE A O 1
ATOM 1603 N N . PRO A 1 202 ? -23.955 1.150 54.220 1.00 69.00 202 PRO A N 1
ATOM 1604 C CA . PRO A 1 202 ? -23.684 1.714 55.539 1.00 69.00 202 PRO A CA 1
ATOM 1605 C C . PRO A 1 202 ? -23.639 0.581 56.572 1.00 69.00 202 PRO A C 1
ATOM 1607 O O . PRO A 1 202 ? -24.647 -0.082 56.797 1.00 69.00 202 PRO A O 1
ATOM 1610 N N . PHE A 1 203 ? -22.470 0.342 57.163 1.00 62.75 203 PHE A N 1
ATOM 1611 C CA . PHE A 1 203 ? -22.280 -0.707 58.162 1.00 62.75 203 PHE A CA 1
ATOM 1612 C C . PHE A 1 203 ? -22.613 -0.183 59.565 1.00 62.75 203 PHE A C 1
ATOM 1614 O O . PHE A 1 203 ? -22.436 1.002 59.857 1.00 62.75 203 PHE A O 1
ATOM 1621 N N . ARG A 1 204 ? -23.096 -1.071 60.435 1.00 63.16 204 ARG A N 1
ATOM 1622 C CA . ARG A 1 204 ? -23.209 -0.856 61.882 1.00 63.16 204 ARG A CA 1
ATOM 1623 C C . ARG A 1 204 ? -22.341 -1.901 62.569 1.00 63.16 204 ARG A C 1
ATOM 1625 O O . ARG A 1 204 ? -22.389 -3.059 62.174 1.00 63.16 204 ARG A O 1
ATOM 1632 N N . ASP A 1 205 ? -21.607 -1.517 63.613 1.00 59.88 205 ASP A N 1
ATOM 1633 C CA . ASP A 1 205 ? -20.672 -2.413 64.322 1.00 59.88 205 ASP A CA 1
ATOM 1634 C C . ASP A 1 205 ? -21.331 -3.691 64.874 1.00 59.88 205 ASP A C 1
ATOM 1636 O O . ASP A 1 205 ? -20.666 -4.700 65.092 1.00 59.88 205 ASP A O 1
ATOM 1640 N N . THR A 1 206 ? -22.650 -3.659 65.075 1.00 68.88 206 THR A N 1
ATOM 1641 C CA . THR A 1 206 ? -23.476 -4.825 65.400 1.00 68.88 206 THR A CA 1
ATOM 1642 C C . THR A 1 206 ? -24.577 -4.974 64.346 1.00 68.88 206 THR A C 1
ATOM 1644 O O . THR A 1 206 ? -25.547 -4.211 64.378 1.00 68.88 206 THR A O 1
ATOM 1647 N N . PRO A 1 207 ? -24.439 -5.911 63.387 1.00 66.25 207 PRO A N 1
ATOM 1648 C CA . PRO A 1 207 ? -25.467 -6.146 62.384 1.00 66.25 207 PRO A CA 1
ATOM 1649 C C . PRO A 1 207 ? -26.721 -6.713 63.049 1.00 66.25 207 PRO A C 1
ATOM 1651 O O . PRO A 1 207 ? -26.663 -7.635 63.865 1.00 66.25 207 PRO A O 1
ATOM 1654 N N . THR A 1 208 ? -27.871 -6.139 62.719 1.00 75.19 208 THR A N 1
ATOM 1655 C CA . THR A 1 208 ? -29.171 -6.687 63.106 1.00 75.19 208 THR A CA 1
ATOM 1656 C C . THR A 1 208 ? -29.647 -7.698 62.063 1.00 75.19 208 THR A C 1
ATOM 1658 O O . THR A 1 208 ? -29.228 -7.663 60.908 1.00 75.19 208 THR A O 1
ATOM 1661 N N . ALA A 1 209 ? -30.599 -8.561 62.427 1.00 75.69 209 ALA A N 1
ATOM 1662 C CA . ALA A 1 209 ? -31.231 -9.475 61.467 1.00 75.69 209 ALA A CA 1
ATOM 1663 C C . ALA A 1 209 ? -31.929 -8.742 60.298 1.00 75.69 209 ALA A C 1
ATOM 1665 O O . ALA A 1 209 ? -32.206 -9.337 59.258 1.00 75.69 209 ALA A O 1
ATOM 1666 N N . GLU A 1 210 ? -32.250 -7.456 60.464 1.00 75.56 210 GLU A N 1
ATOM 1667 C CA . GLU A 1 210 ? -32.796 -6.610 59.403 1.00 75.56 210 GLU A CA 1
ATOM 1668 C C . GLU A 1 210 ? -31.702 -6.127 58.439 1.00 75.56 210 GLU A C 1
ATOM 1670 O O . GLU A 1 210 ? -31.924 -6.118 57.228 1.00 75.56 210 GLU A O 1
ATOM 1675 N N . ASP A 1 211 ? -30.502 -5.835 58.951 1.00 73.69 211 ASP A N 1
ATOM 1676 C CA . ASP A 1 211 ? -29.340 -5.458 58.140 1.00 73.69 211 ASP A CA 1
ATOM 1677 C C . ASP A 1 211 ? -28.879 -6.625 57.249 1.00 73.69 211 ASP A C 1
ATOM 1679 O O . ASP A 1 211 ? -28.650 -6.433 56.055 1.00 73.69 211 ASP A O 1
ATOM 1683 N N . GLU A 1 212 ? -28.843 -7.850 57.787 1.00 77.06 212 GLU A N 1
ATOM 1684 C CA . GLU A 1 212 ? -28.508 -9.066 57.026 1.00 77.06 212 GLU A CA 1
ATOM 1685 C C . GLU A 1 212 ? -29.518 -9.330 55.897 1.00 77.06 212 GLU A C 1
ATOM 1687 O O . GLU A 1 212 ? -29.145 -9.581 54.749 1.00 77.06 212 GLU A O 1
ATOM 1692 N N . ARG A 1 213 ? -30.821 -9.184 56.182 1.00 80.25 213 ARG A N 1
ATOM 1693 C CA . ARG A 1 213 ? -31.880 -9.307 55.163 1.00 80.25 213 ARG A CA 1
ATOM 1694 C C . ARG A 1 213 ? -31.765 -8.238 54.083 1.00 80.25 213 ARG A C 1
ATOM 1696 O O . ARG A 1 213 ? -32.046 -8.509 52.914 1.00 80.25 213 ARG A O 1
ATOM 1703 N N . GLN A 1 214 ? -31.387 -7.020 54.463 1.00 80.38 214 GLN A N 1
ATOM 1704 C CA . GLN A 1 214 ? -31.194 -5.926 53.522 1.00 80.38 214 GLN A CA 1
ATOM 1705 C C . GLN A 1 214 ? -29.972 -6.175 52.626 1.00 80.38 214 GLN A C 1
ATOM 1707 O O . GLN A 1 214 ? -30.056 -5.943 51.418 1.00 80.38 214 GLN A O 1
ATOM 1712 N N . GLU A 1 215 ? -28.869 -6.685 53.175 1.00 82.88 215 GLU A N 1
ATOM 1713 C CA . GLU A 1 215 ? -27.674 -7.061 52.412 1.00 82.88 215 GLU A CA 1
ATOM 1714 C C . GLU A 1 215 ? -27.968 -8.178 51.401 1.00 82.88 215 GLU A C 1
ATOM 1716 O O . GLU A 1 215 ? -27.654 -8.035 50.213 1.00 82.88 215 GLU A O 1
ATOM 1721 N N . ASP A 1 216 ? -28.660 -9.237 51.826 1.00 83.06 216 ASP A N 1
ATOM 1722 C CA . ASP A 1 216 ? -29.080 -10.330 50.944 1.00 83.06 216 ASP A CA 1
ATOM 1723 C C . ASP A 1 216 ? -29.966 -9.830 49.797 1.00 83.06 216 ASP A C 1
ATOM 1725 O O . ASP A 1 216 ? -29.794 -10.213 48.631 1.00 83.06 216 ASP A O 1
ATOM 1729 N N . LEU A 1 217 ? -30.889 -8.914 50.098 1.00 85.62 217 LEU A N 1
ATOM 1730 C CA . LEU A 1 217 ? -31.780 -8.328 49.105 1.00 85.62 217 LEU A CA 1
ATOM 1731 C C . LEU A 1 217 ? -31.023 -7.440 48.105 1.00 85.62 217 LEU A C 1
ATOM 1733 O O . LEU A 1 217 ? -31.330 -7.463 46.906 1.00 85.62 217 LEU A O 1
ATOM 1737 N N . ILE A 1 218 ? -30.015 -6.694 48.563 1.00 86.00 218 ILE A N 1
ATOM 1738 C CA . ILE A 1 218 ? -29.111 -5.902 47.715 1.00 86.00 218 ILE A CA 1
ATOM 1739 C C . ILE A 1 218 ? -28.319 -6.823 46.782 1.00 86.00 218 ILE A C 1
ATOM 1741 O O . ILE A 1 218 ? -28.295 -6.595 45.569 1.00 86.00 218 ILE A O 1
ATOM 1745 N N . LEU A 1 219 ? -27.729 -7.896 47.314 1.00 86.12 219 LEU A N 1
ATOM 1746 C CA . LEU A 1 219 ? -26.964 -8.878 46.544 1.00 86.12 219 LEU A CA 1
ATOM 1747 C C . LEU A 1 219 ? -27.821 -9.579 45.487 1.00 86.12 219 LEU A C 1
ATOM 1749 O O . LEU A 1 219 ? -27.404 -9.698 44.331 1.00 86.12 219 LEU A O 1
ATOM 1753 N N . GLN A 1 220 ? -29.026 -10.015 45.851 1.00 87.44 220 GLN A N 1
ATOM 1754 C CA . GLN A 1 220 ? -29.949 -10.673 44.928 1.00 87.44 220 GLN A CA 1
ATOM 1755 C C . GLN A 1 220 ? -30.389 -9.724 43.806 1.00 87.44 220 GLN A C 1
ATOM 1757 O O . GLN A 1 220 ? -30.405 -10.107 42.633 1.00 87.44 220 GLN A O 1
ATOM 1762 N N . THR A 1 221 ? -30.711 -8.476 44.154 1.00 85.38 221 THR A N 1
ATOM 1763 C CA . THR A 1 221 ? -31.121 -7.445 43.192 1.00 8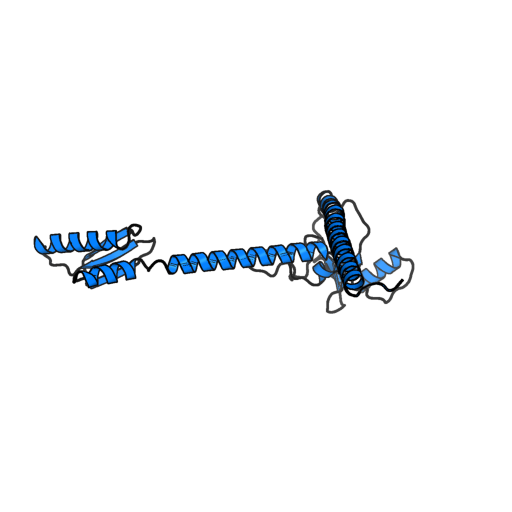5.38 221 THR A CA 1
ATOM 1764 C C . THR A 1 221 ? -29.984 -7.127 42.220 1.00 85.38 221 THR A C 1
ATOM 1766 O O . THR A 1 221 ? -30.197 -7.108 41.008 1.00 85.38 221 THR A O 1
ATOM 1769 N N . ALA A 1 222 ? -28.758 -6.971 42.724 1.00 85.12 222 ALA A N 1
ATOM 1770 C CA . ALA A 1 222 ? -27.591 -6.686 41.901 1.00 85.12 222 ALA A CA 1
ATOM 1771 C C . ALA A 1 222 ? -27.225 -7.852 40.966 1.00 85.12 222 ALA A C 1
ATOM 1773 O O . ALA A 1 222 ? -26.978 -7.628 39.782 1.00 85.12 222 ALA A O 1
ATOM 1774 N N . ARG A 1 223 ? -27.252 -9.102 41.455 1.00 84.56 223 ARG A N 1
ATOM 1775 C CA . ARG A 1 223 ? -26.978 -10.300 40.633 1.00 84.56 223 ARG A CA 1
ATOM 1776 C C . ARG A 1 223 ? -28.003 -10.475 39.519 1.00 84.56 223 ARG A C 1
ATOM 1778 O O . ARG A 1 223 ? -27.648 -10.891 38.423 1.00 84.56 223 ARG A O 1
ATOM 1785 N N . ARG A 1 224 ? -29.267 -10.129 39.777 1.00 82.25 224 ARG A N 1
ATOM 1786 C CA . ARG A 1 224 ? -30.324 -10.160 38.759 1.00 82.25 224 ARG A CA 1
ATOM 1787 C C . ARG A 1 224 ? -30.150 -9.061 37.710 1.00 82.25 224 ARG A C 1
ATOM 1789 O O . ARG A 1 224 ? -30.407 -9.311 36.538 1.00 82.25 224 ARG A O 1
ATOM 1796 N N . ALA A 1 225 ? -29.721 -7.870 38.124 1.00 80.75 225 ALA A N 1
ATOM 1797 C CA . ALA A 1 225 ? -29.484 -6.741 37.227 1.00 80.75 225 ALA A CA 1
ATOM 1798 C C . ALA A 1 225 ? -28.230 -6.926 36.351 1.00 80.75 225 ALA A C 1
ATOM 1800 O O . ALA A 1 225 ? -28.196 -6.446 35.221 1.00 80.75 225 ALA A O 1
ATOM 1801 N N . ALA A 1 226 ? -27.216 -7.638 36.853 1.00 79.69 226 ALA A N 1
ATOM 1802 C CA . ALA A 1 226 ? -25.957 -7.889 36.156 1.00 79.69 226 ALA A CA 1
ATOM 1803 C C . ALA A 1 226 ? -25.490 -9.355 36.322 1.00 79.69 226 ALA A C 1
ATOM 1805 O O . ALA A 1 226 ? -24.542 -9.621 37.065 1.00 79.69 226 ALA A O 1
ATOM 1806 N N . PRO A 1 227 ? -26.105 -10.321 35.610 1.00 73.94 227 PRO A N 1
ATOM 1807 C CA . PRO A 1 227 ? -25.873 -11.759 35.812 1.00 73.94 227 PRO A CA 1
ATOM 1808 C C . PRO A 1 227 ? -24.459 -12.254 35.458 1.00 73.94 227 PRO A C 1
ATOM 1810 O O . PRO A 1 227 ? -24.108 -13.376 35.810 1.00 73.94 227 PRO A O 1
ATOM 1813 N N . GLY A 1 228 ? -23.642 -11.437 34.785 1.00 73.06 228 GLY A N 1
ATOM 1814 C CA . GLY A 1 228 ? -22.247 -11.750 34.445 1.00 73.06 228 GLY A CA 1
ATOM 1815 C C . GLY A 1 228 ? -21.192 -10.982 35.250 1.00 73.06 228 GLY A C 1
ATOM 1816 O O . GLY A 1 228 ? -20.005 -11.198 35.028 1.00 73.06 228 GLY A O 1
ATOM 1817 N N . ALA A 1 229 ? -21.589 -10.077 36.152 1.00 75.56 229 ALA A N 1
ATOM 1818 C CA . ALA A 1 229 ? -20.652 -9.254 36.917 1.00 75.56 229 ALA A CA 1
ATOM 1819 C C . ALA A 1 229 ? -20.296 -9.905 38.261 1.00 75.56 229 ALA A C 1
ATOM 1821 O O . ALA A 1 229 ? -21.165 -10.402 38.983 1.00 75.56 229 ALA A O 1
ATOM 1822 N N . ARG A 1 230 ? -19.019 -9.842 38.656 1.00 80.56 230 ARG A N 1
ATOM 1823 C CA . ARG A 1 230 ? -18.601 -10.268 39.999 1.00 80.56 230 ARG A CA 1
ATOM 1824 C C . ARG A 1 230 ? -18.965 -9.184 41.014 1.00 80.56 230 ARG A C 1
ATOM 1826 O O . ARG A 1 230 ? -18.308 -8.149 41.073 1.00 80.56 230 ARG A O 1
ATOM 1833 N N . ILE A 1 231 ? -19.992 -9.420 41.824 1.00 82.56 231 ILE A N 1
ATOM 1834 C CA . ILE A 1 231 ? -20.467 -8.451 42.822 1.00 82.56 231 ILE A CA 1
ATOM 1835 C C . ILE A 1 231 ? -19.767 -8.687 44.160 1.00 82.56 231 ILE A C 1
ATOM 1837 O O . ILE A 1 231 ? -19.732 -9.812 44.658 1.00 82.56 231 ILE A O 1
ATOM 1841 N N . VAL A 1 232 ? -19.225 -7.616 44.733 1.00 82.00 232 VAL A N 1
ATOM 1842 C CA . VAL A 1 232 ? -18.574 -7.600 46.047 1.00 82.00 232 VAL A CA 1
ATOM 1843 C C . VAL A 1 232 ? -19.273 -6.560 46.913 1.00 82.00 232 VAL A C 1
ATOM 1845 O O . VAL A 1 232 ? -19.476 -5.429 46.475 1.00 82.00 232 VAL A O 1
ATOM 1848 N N . VAL A 1 233 ? -19.629 -6.915 48.141 1.00 78.69 233 VAL A N 1
ATOM 1849 C CA . VAL A 1 233 ? -20.116 -5.947 49.128 1.00 78.69 233 VAL A CA 1
ATOM 1850 C C . VAL A 1 233 ? -18.935 -5.495 49.975 1.00 78.69 233 VAL A C 1
ATOM 1852 O O . VAL A 1 233 ? -18.076 -6.295 50.337 1.00 78.69 233 VAL A O 1
ATOM 1855 N N . SER A 1 234 ? -18.859 -4.195 50.230 1.00 77.12 234 SER A N 1
ATOM 1856 C CA . SER A 1 234 ? -17.876 -3.599 51.129 1.00 77.12 234 SER A CA 1
ATOM 1857 C C . SER A 1 234 ? -18.606 -2.744 52.146 1.00 77.12 234 SER A C 1
ATOM 1859 O O . SER A 1 234 ? -19.443 -1.919 51.771 1.00 77.12 234 SER A O 1
ATOM 1861 N N . ALA A 1 235 ? -18.226 -2.880 53.412 1.00 69.06 235 ALA A N 1
ATOM 1862 C CA . ALA A 1 235 ? -18.541 -1.877 54.415 1.00 69.06 235 ALA A CA 1
ATOM 1863 C C . ALA A 1 235 ? -17.877 -0.543 54.036 1.00 69.06 235 ALA A C 1
ATOM 1865 O O . ALA A 1 235 ? -16.828 -0.525 53.370 1.00 69.06 235 ALA A O 1
ATOM 1866 N N . MET A 1 236 ? -18.537 0.557 54.395 1.00 58.59 236 MET A N 1
ATOM 1867 C CA . MET A 1 236 ? -17.934 1.889 54.416 1.00 58.59 236 MET A CA 1
ATOM 1868 C C . MET A 1 236 ? -17.298 2.145 55.774 1.00 58.59 236 MET A C 1
ATOM 1870 O O . MET A 1 236 ? -17.922 1.730 56.772 1.00 58.59 236 MET A O 1
#